Protein 9KH2 (pdb70)

Organism: Homo sapiens (NCBI:txid9606)

Radius of gyration: 25.68 Å; Cα contacts (8 Å, |Δi|>4): 176; chains: 2; bounding box: 55×59×44 Å

GO terms:
  GO:1990837 sequence-specific double-stranded DNA binding (F, IDA)
  GO:0005654 nucleoplasm (C, IDA)
  GO:0016604 nuclear body (C, IDA)

Foldseek 3Di:
DQADPVVRDDDPDVPVSVLVVQVVVVDFCDADPPPGRTHSDVVVVVLVCCVVVVDQPAADPPPGDTHSDVVVVVVVVVVVPVPD/DDADPPPGDDDPDVVVVVLVVQVVVVDFPDADPPPGDTHSDPVVVVLVCCVVVVDFDAAAPPPGDTHSDVVVVVVVVVVPVVPD

Secondary structure (DSSP, 8-state):
-EEETTTTEEESSHHHHHHHHHHHH----EE-TTT--EESSHHHHHHHHHHHH----EE-TTT--EESSHHHHHHHHHHHTT--/-EE-TTT--EESSHHHHHHHHHHHT----EE-TTT--EESSHHHHHHHTHHHH----EE-TTT--EESSHHHHHHHHHHHTT--

B-factor: mean 70.25, std 19.43, range [41.45, 194.13]

Structure (mmCIF, N/CA/C/O backbone):
data_9KH2
#
_entry.id   9KH2
#
_cell.length_a   46.676
_cell.length_b   147.788
_cell.length_c   143.016
_cell.angle_alpha   90.000
_cell.angle_beta   90.000
_cell.angle_gamma   90.000
#
_symmetry.space_group_name_H-M   'C 2 2 21'
#
loop_
_entity.id
_entity.type
_entity.pdbx_description
1 polymer 'Zinc finger and BTB domain-containing protein 20'
2 polymer "DNA (5'-D(*CP*AP*AP*TP*GP*TP*AP*TP*GP*GP*CP*C)-3')"
3 polymer "DNA (5'-D(*GP*GP*CP*CP*AP*TP*AP*CP*AP*TP*TP*G)-3')"
4 non-polymer 'ZINC ION'
5 water water
#
loop_
_atom_site.group_PDB
_atom_site.id
_atom_site.type_symbol
_atom_site.label_atom_id
_atom_site.label_alt_id
_atom_site.label_comp_id
_atom_site.label_asym_id
_atom_site.label_entity_id
_atom_site.label_seq_id
_atom_site.pdbx_PDB_ins_code
_atom_site.Cartn_x
_atom_site.Cartn_y
_atom_site.Cartn_z
_atom_site.occupancy
_atom_site.B_iso_or_equiv
_atom_site.auth_seq_id
_atom_site.auth_comp_id
_atom_site.auth_asym_id
_atom_site.auth_atom_id
_atom_site.pdbx_PDB_model_num
ATOM 1 N N . PRO A 1 1 ? -9.04654 49.78797 28.68109 1.000 85.086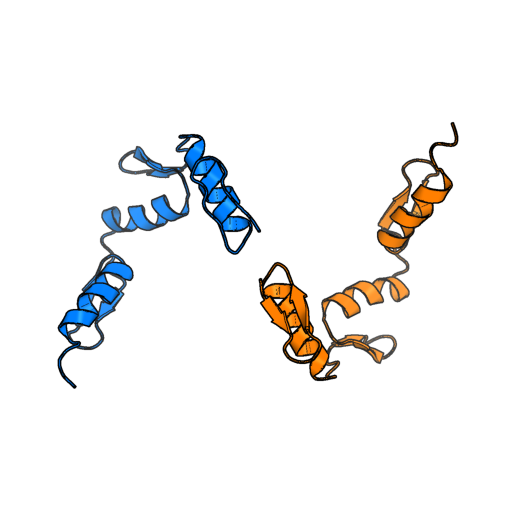41 577 PRO A N 1
ATOM 2 C CA . PRO A 1 1 ? -9.43690 51.15533 28.26613 1.000 85.48641 577 PRO A CA 1
ATOM 3 C C . PRO A 1 1 ? -8.43426 52.21029 28.75040 1.000 75.55641 577 PRO A C 1
ATOM 4 O O . PRO A 1 1 ? -8.20744 52.31097 29.95483 1.000 88.09641 577 PRO A O 1
ATOM 8 N N . TYR A 1 2 ? -7.82611 52.96285 27.83833 1.000 70.05597 578 TYR A N 1
ATOM 9 C CA . TYR A 1 2 ? -6.80809 53.92765 28.23917 1.000 65.33597 578 TYR A CA 1
ATOM 10 C C . TYR A 1 2 ? -7.42901 55.08497 29.01458 1.000 68.39597 578 TYR A C 1
ATOM 11 O O . TYR A 1 2 ? -8.43899 55.65254 28.59481 1.000 65.92597 578 TYR A O 1
ATOM 20 N N . GLU A 1 3 ? -6.81919 55.45485 30.13905 1.000 68.44763 579 GLU A N 1
ATOM 21 C CA . GLU A 1 3 ? -7.46498 56.41348 31.02438 1.000 66.15763 579 GLU A CA 1
ATOM 22 C C . GLU A 1 3 ? -6.44044 57.22557 31.79687 1.000 62.72763 579 GLU A C 1
ATOM 23 O O . GLU A 1 3 ? -5.53995 56.66216 32.42483 1.000 67.47763 579 GLU A O 1
ATOM 29 N N . CYS A 1 4 ? -6.60169 58.54807 31.76043 1.000 68.24576 580 CYS A N 1
ATOM 30 C CA . CYS A 1 4 ? -5.82626 59.45148 32.59758 1.000 67.04576 580 CYS A CA 1
ATOM 31 C C . CYS A 1 4 ? -6.52147 59.59386 33.94493 1.000 71.28576 580 CYS A C 1
ATOM 32 O O . CYS A 1 4 ? -7.65332 60.10962 34.02813 1.000 64.44576 580 CYS A O 1
ATOM 35 N N . THR A 1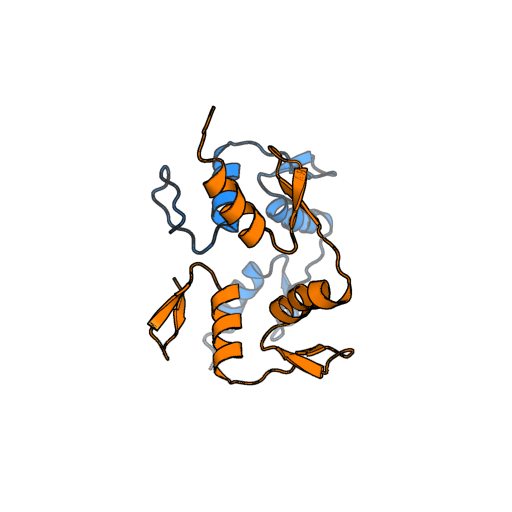 5 ? -5.82015 59.13835 34.99105 1.000 72.44781 581 THR A N 1
ATOM 36 C CA . THR A 1 5 ? -6.31103 59.12898 36.36265 1.000 72.37781 581 THR A CA 1
ATOM 37 C C . THR A 1 5 ? -6.34653 60.51547 36.98426 1.000 71.18781 581 THR A C 1
ATOM 38 O O . THR A 1 5 ? -7.05741 60.71228 37.97346 1.000 85.57781 581 THR A O 1
ATOM 42 N N . LEU A 1 6 ? -5.57549 61.47023 36.45579 1.000 66.84383 582 LEU A N 1
ATOM 43 C CA . LEU A 1 6 ? -5.67289 62.84512 36.93319 1.000 61.99383 582 LEU A CA 1
ATOM 44 C C . LEU A 1 6 ? -6.99431 63.47510 36.51661 1.000 67.18383 582 LEU A C 1
ATOM 45 O O . LEU A 1 6 ? -7.70825 64.04854 37.34803 1.000 72.05383 582 LEU A O 1
ATOM 50 N N . CYS A 1 7 ? -7.33945 63.37787 35.22931 1.000 68.21701 583 CYS A N 1
ATOM 51 C CA . CYS A 1 7 ? -8.55430 63.99831 34.71476 1.000 67.58701 583 CYS A CA 1
ATOM 52 C C . CYS A 1 7 ? -9.77071 63.10349 34.84837 1.000 74.69701 583 CYS A C 1
ATOM 53 O O . CYS A 1 7 ? -10.89768 63.59023 34.66470 1.000 67.15701 583 CYS A O 1
ATOM 56 N N . ASN A 1 8 ? -9.55536 61.82714 35.17287 1.000 68.12312 584 ASN A N 1
ATOM 57 C CA . ASN A 1 8 ? -10.56267 60.77906 35.08024 1.000 78.55312 584 ASN A CA 1
ATOM 58 C C . ASN A 1 8 ? -11.20106 60.77819 33.69362 1.000 69.73312 584 ASN A C 1
ATOM 59 O O . ASN A 1 8 ? -12.38998 61.04531 33.52800 1.000 67.45312 584 ASN A O 1
ATOM 64 N N . LYS A 1 9 ? -10.37479 60.50851 32.68186 1.000 71.73790 585 LYS A N 1
ATOM 65 C CA . LYS A 1 9 ? -10.83480 60.62662 31.30046 1.000 66.20790 585 LYS A CA 1
ATOM 66 C C . LYS A 1 9 ? -10.33260 59.45615 30.46384 1.000 65.35790 585 LYS A C 1
ATOM 67 O O . LYS A 1 9 ? -9.17225 59.05316 30.58456 1.000 60.98790 585 LYS A O 1
ATOM 73 N N . THR A 1 10 ? -11.20508 58.92859 29.60149 1.000 73.24709 586 THR A N 1
ATOM 74 C CA . THR A 1 10 ? -10.92531 57.77197 28.76000 1.000 68.48709 586 THR A CA 1
ATOM 75 C C . THR A 1 10 ? -10.56036 58.19690 27.34329 1.000 59.87709 586 THR A C 1
ATOM 76 O O . THR A 1 10 ? -11.07526 59.18803 26.81729 1.000 62.42709 586 THR A O 1
ATOM 80 N N . PHE A 1 11 ? -9.69499 57.40944 26.71817 1.000 60.89911 587 PHE A N 1
ATOM 81 C CA . PHE A 1 11 ? -9.29332 57.58739 25.33335 1.000 62.46911 587 PHE A CA 1
ATOM 82 C C . PHE A 1 11 ? -9.58593 56.31427 24.54961 1.000 59.09911 587 PHE A C 1
ATOM 83 O O . PHE A 1 11 ? -9.52760 55.20479 25.08364 1.000 61.90911 587 PHE A O 1
ATOM 91 N N . THR A 1 12 ? -9.93309 56.49277 23.28020 1.000 53.88950 588 THR A N 1
ATOM 92 C CA . THR A 1 12 ? -10.21666 55.36010 22.41343 1.000 50.02950 588 THR A CA 1
ATOM 93 C C . THR A 1 12 ? -8.95877 54.57637 22.06760 1.000 50.29950 588 THR A C 1
ATOM 94 O O . THR A 1 12 ? -9.02300 53.36179 21.87733 1.000 48.70950 588 THR A O 1
ATOM 98 N N . ALA A 1 13 ? -7.81800 55.24002 21.95671 1.000 46.62992 589 ALA A N 1
ATOM 99 C CA . ALA A 1 13 ? -6.61316 54.58589 21.48660 1.000 48.94992 589 ALA A CA 1
ATOM 100 C C . ALA A 1 13 ? -5.42949 55.12686 22.26707 1.000 52.60992 589 ALA A C 1
ATOM 101 O O . ALA A 1 13 ? -5.52448 56.14514 22.95911 1.000 57.09992 589 ALA A O 1
ATOM 103 N N . LYS A 1 14 ? -4.30168 54.42236 22.14824 1.000 46.96720 590 LYS A N 1
ATOM 104 C CA . LYS A 1 14 ? -3.13817 54.74796 22.96117 1.000 53.74720 590 LYS A CA 1
ATOM 105 C C . LYS A 1 14 ? -2.55460 56.10566 22.59243 1.000 49.04720 590 LYS A C 1
ATOM 106 O O . LYS A 1 14 ? -2.04988 56.80877 23.47523 1.000 49.71720 590 LYS A O 1
ATOM 112 N N . GLN A 1 15 ? -2.64155 56.49148 21.31765 1.000 49.90120 591 GLN A N 1
ATOM 113 C CA . GLN A 1 15 ? -1.86498 57.61844 20.81629 1.000 51.22120 591 GLN A CA 1
ATOM 114 C C . GLN A 1 15 ? -2.24793 58.91486 21.51973 1.000 58.65120 591 GLN A C 1
ATOM 115 O O . GLN A 1 15 ? -1.38364 59.64332 22.04212 1.000 47.69120 591 GLN A O 1
ATOM 121 N N . ASN A 1 16 ? -3.54981 59.19556 21.57450 1.000 53.44511 592 ASN A N 1
ATOM 122 C CA . ASN A 1 16 ? -3.99626 60.39420 22.25308 1.000 51.92511 592 ASN A CA 1
ATOM 123 C C . ASN A 1 16 ? -3.72969 60.31334 23.74075 1.000 54.29511 592 ASN A C 1
ATOM 124 O O . ASN A 1 16 ? -3.50922 61.34778 24.37644 1.000 51.43511 592 ASN A O 1
ATOM 129 N N . TYR A 1 17 ? -3.73686 59.10237 24.30780 1.000 57.61717 593 TYR A N 1
ATOM 130 C CA . TYR A 1 17 ? -3.43052 58.96045 25.72525 1.000 55.92717 593 TYR A CA 1
ATOM 131 C C . TYR A 1 17 ? -1.99663 59.38843 26.00975 1.000 50.16717 593 TYR A C 1
ATOM 132 O O . TYR A 1 17 ? -1.73945 60.13116 26.96778 1.000 47.12717 593 TYR A O 1
ATOM 141 N N . VAL A 1 18 ? -1.05977 58.96373 25.15975 1.000 46.59900 594 VAL A N 1
ATOM 142 C CA . VAL A 1 18 ? 0.34177 59.33571 25.33323 1.000 46.41900 594 VAL A CA 1
ATOM 143 C C . VAL A 1 18 ? 0.52495 60.83609 25.14650 1.000 50.54900 594 VAL A C 1
ATOM 144 O O . VAL A 1 18 ? 1.22929 61.49153 25.93186 1.000 61.17900 594 VAL A O 1
ATOM 148 N N . LYS A 1 19 ? -0.12620 61.40555 24.12079 1.000 54.51783 595 LYS A N 1
ATOM 149 C CA . LYS A 1 19 ? -0.05818 62.84798 23.89577 1.000 55.16783 595 LYS A CA 1
ATOM 150 C C . LYS A 1 19 ? -0.62680 63.63270 25.08518 1.000 58.94783 595 LYS A C 1
ATOM 151 O O . LYS A 1 19 ? -0.03509 64.63246 25.52432 1.000 56.85783 595 LYS A O 1
ATOM 157 N N . HIS A 1 20 ? -1.75467 63.16971 25.63460 1.000 48.17182 596 HIS A N 1
ATOM 158 C CA . HIS A 1 20 ? -2.38220 63.81840 26.77847 1.000 48.92182 596 HIS A CA 1
ATOM 159 C C . HIS A 1 20 ? -1.46631 63.79448 27.99366 1.000 59.75182 596 HIS A C 1
ATOM 160 O O . HIS A 1 20 ? -1.29306 64.80963 28.68956 1.000 66.34182 596 HIS A O 1
ATOM 167 N N . MET A 1 21 ? -0.84934 62.64118 28.25394 1.000 55.61517 597 MET A N 1
ATOM 168 C CA . MET A 1 21 ? 0.06666 62.56665 29.38232 1.000 60.11517 597 MET A CA 1
ATOM 169 C C . MET A 1 21 ? 1.28904 63.45512 29.18140 1.000 56.47517 597 MET A C 1
ATOM 170 O O . MET A 1 21 ? 1.80583 64.02163 30.14894 1.000 57.88517 597 MET A O 1
ATOM 175 N N . PHE A 1 22 ? 1.76464 63.59909 27.94637 1.000 54.68735 598 PHE A N 1
ATOM 176 C CA . PHE A 1 22 ? 2.91279 64.47362 27.75302 1.000 62.36735 598 PHE A CA 1
ATOM 177 C C . PHE A 1 22 ? 2.54522 65.93312 27.96142 1.000 60.08735 598 PHE A C 1
ATOM 178 O O . PHE A 1 22 ? 3.37836 66.72043 28.42528 1.000 60.34735 598 PHE A O 1
ATOM 186 N N . VAL A 1 23 ? 1.31694 66.31304 27.59840 1.000 59.77073 599 VAL A N 1
ATOM 187 C CA . VAL A 1 23 ? 0.83638 67.66399 27.88730 1.000 63.29073 599 VAL A CA 1
ATOM 188 C C . VAL A 1 23 ? 0.77843 67.88568 29.39018 1.000 65.05073 599 VAL A C 1
ATOM 189 O O . VAL A 1 23 ? 1.07485 68.98587 29.88205 1.000 64.12073 599 VAL A O 1
ATOM 193 N N . HIS A 1 24 ? 0.44157 66.83043 30.14373 1.000 67.06461 600 HIS A N 1
ATOM 194 C CA . HIS A 1 24 ? 0.44300 66.92302 31.60350 1.000 66.46461 600 HIS A CA 1
ATOM 195 C C . HIS A 1 24 ? 1.82216 67.26801 32.18090 1.000 72.31461 600 HIS A C 1
ATOM 196 O O . HIS A 1 24 ? 1.89225 67.82888 33.28005 1.000 79.48461 600 HIS A O 1
ATOM 203 N N . THR A 1 25 ? 2.92247 66.96678 31.46496 1.000 68.81034 601 THR A N 1
ATOM 204 C CA . THR A 1 25 ? 4.26216 67.31302 31.96035 1.000 67.45034 601 THR A CA 1
ATOM 205 C C . THR A 1 25 ? 4.47215 68.82103 32.05912 1.000 75.09034 601 THR A C 1
ATOM 206 O O . THR A 1 25 ? 5.22256 69.28833 32.92277 1.000 81.37034 601 THR A O 1
ATOM 210 N N . GLY A 1 26 ? 3.81845 69.59595 31.19621 1.000 83.14642 602 GLY A N 1
ATOM 211 C CA . GLY A 1 26 ? 4.07093 71.01205 31.09468 1.000 69.63642 602 GLY A CA 1
ATOM 212 C C . GLY A 1 26 ? 5.19357 71.37787 30.15207 1.000 70.10642 602 GLY A C 1
ATOM 213 O O . GLY A 1 26 ? 5.37417 72.56069 29.86877 1.000 73.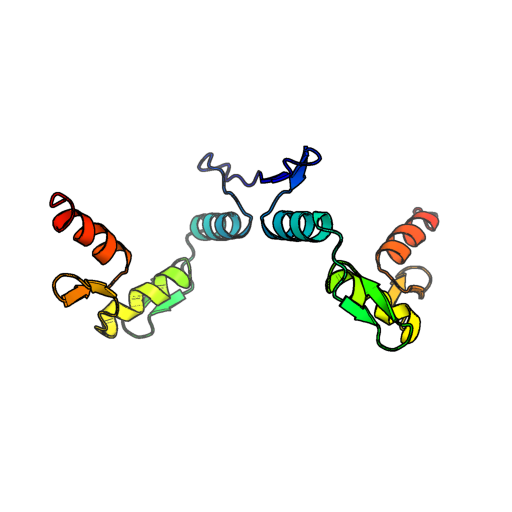34642 602 GLY A O 1
ATOM 214 N N . GLU A 1 27 ? 5.94032 70.40475 29.63995 1.000 69.43120 603 GLU A N 1
ATOM 215 C CA . GLU A 1 27 ? 7.02785 70.71036 28.72157 1.000 74.68120 603 GLU A CA 1
ATOM 216 C C . GLU A 1 27 ? 6.49551 71.13010 27.35824 1.000 76.71120 603 GLU A C 1
ATOM 217 O O . GLU A 1 27 ? 5.48841 70.61005 26.86877 1.000 86.53120 603 GLU A O 1
ATOM 223 N N . LYS A 1 28 ? 7.17505 72.09330 26.75080 1.000 83.19813 604 LYS A N 1
ATOM 224 C CA . LYS A 1 28 ? 6.79485 72.62376 25.44652 1.000 76.18813 604 LYS A CA 1
ATOM 225 C C . LYS A 1 28 ? 8.02294 72.62344 24.54512 1.000 79.96813 604 LYS A C 1
ATOM 226 O O . LYS A 1 28 ? 8.60197 73.67880 24.26117 1.000 73.49813 604 LYS A O 1
ATOM 232 N N . PRO A 1 29 ? 8.42987 71.44648 24.05284 1.000 87.73224 605 PRO A N 1
ATOM 233 C CA . PRO A 1 29 ? 9.67538 71.37034 23.26885 1.000 83.76224 605 PRO A CA 1
ATOM 234 C C . PRO A 1 29 ? 9.57887 71.92353 21.85561 1.000 86.74224 605 PRO A C 1
ATOM 235 O O . PRO A 1 29 ? 10.61937 72.26373 21.27905 1.000 88.17224 605 PRO A O 1
ATOM 239 N N . HIS A 1 30 ? 8.38624 72.02904 21.27452 1.000 87.77524 606 HIS A N 1
ATOM 240 C CA . HIS A 1 30 ? 8.23051 72.41481 19.87512 1.000 86.84524 606 HIS A CA 1
ATOM 241 C C . HIS A 1 30 ? 8.02702 73.91828 19.80827 1.000 89.28524 606 HIS A C 1
ATOM 242 O O . HIS A 1 30 ? 7.00837 74.43857 20.27917 1.000 74.56524 606 HIS A O 1
ATOM 249 N N . GLN A 1 31 ? 8.99283 74.61008 19.21479 1.000 99.16884 607 GLN A N 1
ATOM 250 C CA . GLN A 1 31 ? 9.02003 76.06257 19.20544 1.000 95.90884 607 GLN A CA 1
ATOM 251 C C . GLN A 1 31 ? 8.98902 76.58888 17.77525 1.000 96.61884 607 GLN A C 1
ATOM 252 O O . GLN A 1 31 ? 9.52148 75.96080 16.85034 1.000 77.27884 607 GLN A O 1
ATOM 258 N N . CYS A 1 32 ? 8.35693 77.75165 17.60405 1.000 101.97593 608 CYS A N 1
ATOM 259 C CA . CYS A 1 32 ? 8.29105 78.40760 16.30340 1.000 105.87593 608 CYS A CA 1
ATOM 260 C C . CYS A 1 32 ? 9.62571 79.05698 15.96105 1.000 108.15593 608 CYS A C 1
ATOM 261 O O . CYS A 1 32 ? 10.19629 79.78712 16.77597 1.000 103.04593 608 CYS A O 1
ATOM 264 N N . SER A 1 33 ? 10.10349 78.82642 14.73625 1.000 101.88311 609 SER A N 1
ATOM 265 C CA . SER A 1 33 ? 11.35880 79.40989 14.26923 1.000 107.57311 609 SER A CA 1
ATOM 266 C C . SER A 1 33 ? 11.23921 80.90121 13.92323 1.000 100.79311 609 SER A C 1
ATOM 267 O O . SER A 1 33 ? 12.19530 81.48311 13.40180 1.000 104.79311 609 SER A O 1
ATOM 270 N N . ILE A 1 34 ? 10.10323 81.53344 14.21554 1.000 97.41398 610 ILE A N 1
ATOM 271 C CA . ILE A 1 34 ? 9.84016 82.90966 13.81428 1.000 89.46398 610 ILE A CA 1
ATOM 272 C C . ILE A 1 34 ? 9.53169 83.75681 15.04389 1.000 94.06398 610 ILE A C 1
ATOM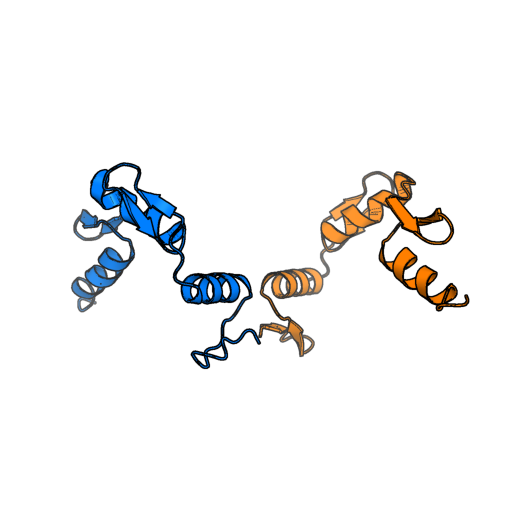 273 O O . ILE A 1 34 ? 10.27218 84.69549 15.35586 1.000 116.28398 610 ILE A O 1
ATOM 278 N N . CYS A 1 35 ? 8.44943 83.43180 15.75882 1.000 98.16815 611 CYS A N 1
ATOM 279 C CA . CYS A 1 35 ? 8.02240 84.19976 16.92837 1.000 96.33815 611 CYS A CA 1
ATOM 280 C C . CYS A 1 35 ? 8.42585 83.55264 18.25122 1.000 97.36815 611 CYS A C 1
ATOM 281 O O . CYS A 1 35 ? 8.08007 84.08255 19.31991 1.000 76.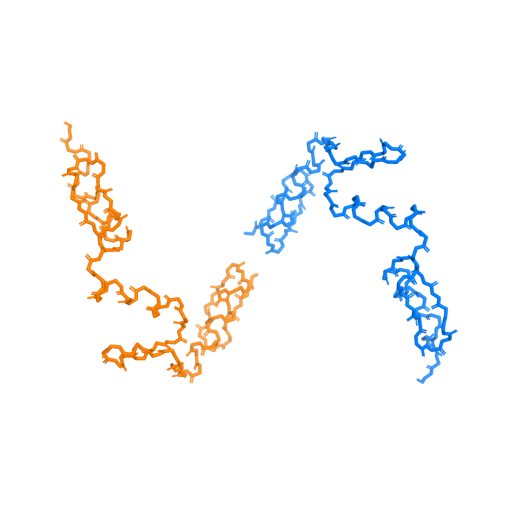90815 611 CYS A O 1
ATOM 284 N N . TRP A 1 36 ? 9.13576 82.41860 18.19177 1.000 88.62658 612 TRP A N 1
ATOM 285 C CA . TRP A 1 36 ? 9.70786 81.69254 19.33056 1.000 102.70658 612 TRP A CA 1
ATOM 286 C C . TRP A 1 36 ? 8.65783 81.17672 20.30740 1.000 93.36658 612 TRP A C 1
ATOM 287 O O . TRP A 1 36 ? 8.97935 80.88770 21.46521 1.000 100.65658 612 TRP A O 1
ATOM 298 N N . ARG A 1 37 ? 7.41214 81.01557 19.87442 1.000 97.44570 613 ARG A N 1
ATOM 299 C CA . ARG A 1 37 ? 6.39802 80.45945 20.75696 1.000 95.06570 613 ARG A CA 1
ATOM 300 C C . ARG A 1 37 ? 6.54455 78.94120 20.83188 1.000 88.45570 613 ARG A C 1
ATOM 301 O O . ARG A 1 37 ? 6.76095 78.27088 19.81789 1.000 79.37570 613 ARG A O 1
ATOM 309 N N . SER A 1 38 ? 6.44297 78.40358 22.04325 1.000 83.52991 614 SER A N 1
ATOM 310 C CA . SER A 1 38 ? 6.66177 76.98769 22.29070 1.000 80.95991 614 SER A CA 1
ATOM 311 C C . SER A 1 38 ? 5.32807 76.26454 22.44122 1.000 78.18991 614 SER A C 1
ATOM 312 O O . SER A 1 38 ? 4.32788 76.85634 22.85976 1.000 72.25991 614 SER A O 1
ATOM 315 N N . PHE A 1 39 ? 5.32374 74.97022 22.10627 1.000 81.56877 615 PHE A N 1
ATOM 316 C CA . PHE A 1 39 ? 4.09238 74.19149 22.04746 1.000 78.61877 615 PHE A CA 1
ATOM 317 C C . PHE A 1 39 ? 4.28589 72.81684 22.67191 1.000 74.34877 615 PHE A C 1
ATOM 318 O O . PHE A 1 39 ? 5.37173 72.23586 22.59271 1.000 74.43877 615 PHE A O 1
ATOM 326 N N . SER A 1 40 ? 3.20178 72.29513 23.26916 1.000 70.07550 616 SER A N 1
ATOM 327 C CA . SER A 1 40 ? 3.20912 70.94395 23.83647 1.000 65.63550 616 SER A CA 1
ATOM 328 C C . SER A 1 40 ? 3.50952 69.89269 22.77119 1.000 72.78550 616 SER A C 1
ATOM 329 O O . SER A 1 40 ? 4.44813 69.09910 22.90831 1.000 77.40550 616 SER A O 1
ATOM 332 N N . LEU A 1 41 ? 2.73506 69.88616 21.69143 1.000 69.77123 617 LEU A N 1
ATOM 333 C CA . LEU A 1 41 ? 2.84851 68.87556 20.65079 1.000 67.45123 617 LEU A CA 1
ATOM 334 C C . LEU A 1 41 ? 3.16023 69.54407 19.31788 1.000 74.05123 617 LEU A C 1
ATOM 335 O O . LEU A 1 41 ? 2.88018 70.73339 19.11263 1.000 70.36123 617 LEU A O 1
ATOM 340 N N . LYS A 1 42 ? 3.74815 68.75654 18.40762 1.000 73.95567 618 LYS A N 1
ATOM 341 C CA . LYS A 1 42 ? 4.06671 69.25573 17.07101 1.000 76.81567 618 LYS A CA 1
ATOM 342 C C . LYS A 1 42 ? 2.80733 69.57427 16.26907 1.000 65.03567 618 LYS A C 1
ATOM 343 O O . LYS A 1 42 ? 2.85418 70.40738 15.35522 1.000 68.25567 618 LYS A O 1
ATOM 349 N N . ASP A 1 43 ? 1.68283 68.92525 16.59598 1.000 68.90624 619 ASP A N 1
ATOM 350 C CA . ASP A 1 43 ? 0.43140 69.16962 15.88862 1.000 73.71624 619 ASP A CA 1
ATOM 351 C C . ASP A 1 43 ? 0.04642 70.62980 16.01937 1.000 67.63624 619 ASP A C 1
ATOM 352 O O . ASP A 1 43 ? -0.28314 71.30809 15.03060 1.000 75.90624 619 ASP A O 1
ATOM 357 N N . TYR A 1 44 ? 0.16333 71.13580 17.24450 1.000 69.03894 620 TYR A N 1
ATOM 358 C CA . TYR A 1 44 ? -0.18923 72.51579 17.54081 1.000 67.10894 620 TYR A CA 1
ATOM 359 C C . TYR A 1 44 ? 0.73254 73.49409 16.81069 1.000 63.89894 620 TYR A C 1
ATOM 360 O O . TYR A 1 44 ? 0.26793 74.49707 16.25862 1.000 69.05894 620 TYR A O 1
ATOM 369 N N . LEU A 1 45 ? 2.03477 73.19974 16.76176 1.000 68.75306 621 LEU A N 1
ATOM 370 C CA . LEU A 1 45 ? 2.97826 74.06967 16.06158 1.000 69.47306 621 LEU A CA 1
ATOM 371 C C . LEU A 1 45 ? 2.70516 74.09796 14.56256 1.000 69.64306 621 LEU A C 1
ATOM 372 O O . LEU A 1 45 ? 2.79891 75.16051 13.92334 1.000 65.50306 621 LEU A O 1
ATOM 377 N N . ILE A 1 46 ? 2.38734 72.93237 13.98585 1.000 65.31855 622 ILE A N 1
ATOM 378 C CA . ILE A 1 46 ? 2.03653 72.86666 12.57051 1.000 72.29855 622 ILE A CA 1
ATOM 379 C C . ILE A 1 46 ? 0.84444 73.76869 12.28512 1.000 68.93855 622 ILE A C 1
ATOM 380 O O . ILE A 1 46 ? 0.84691 74.52957 11.30955 1.000 85.79855 622 ILE A O 1
ATOM 385 N N . LYS A 1 47 ? -0.17062 73.73580 13.15771 1.000 66.46744 623 LYS A N 1
ATOM 386 C CA . LYS A 1 47 ? -1.30048 74.64064 12.95029 1.000 68.29744 623 LYS A CA 1
ATOM 387 C C . LYS A 1 47 ? -0.89894 76.10178 13.14954 1.000 69.20744 623 LYS A C 1
ATOM 388 O O . LYS A 1 47 ? -1.44174 76.98883 12.47964 1.000 76.16744 623 LYS A O 1
ATOM 394 N N . HIS A 1 48 ? 0.06049 76.36384 14.04239 1.000 76.57280 624 HIS A N 1
ATOM 395 C CA . HIS A 1 48 ? 0.48494 77.73305 14.31479 1.000 81.84280 624 HIS A CA 1
ATOM 396 C C . HIS A 1 48 ? 1.13133 78.37811 13.09637 1.000 81.72280 624 HIS A C 1
ATOM 397 O O . HIS A 1 48 ? 0.94129 79.57799 12.85149 1.000 78.16280 624 HIS A O 1
ATOM 404 N N . MET A 1 49 ? 1.90066 77.60015 12.32416 1.000 70.37061 625 MET A N 1
ATOM 405 C CA . MET A 1 49 ? 2.68424 78.17329 11.22021 1.000 88.28061 625 MET A CA 1
ATOM 406 C C . MET A 1 49 ? 1.83491 78.91596 10.17919 1.000 85.04061 625 MET A C 1
ATOM 407 O O . MET A 1 49 ? 2.34409 79.81932 9.49975 1.000 82.07061 625 MET A O 1
ATOM 412 N N . VAL A 1 50 ? 0.54864 78.58079 10.07099 1.000 88.02372 626 VAL A N 1
ATOM 413 C CA . VAL A 1 50 ? -0.34896 79.22541 9.11754 1.000 80.36372 626 VAL A CA 1
ATOM 414 C C . VAL A 1 50 ? -0.55547 80.70834 9.44034 1.000 83.04372 626 VAL A C 1
ATOM 415 O O . VAL A 1 50 ? -0.76891 81.52447 8.52999 1.000 80.75372 626 VAL A O 1
ATOM 419 N N . THR A 1 51 ? -0.46718 81.09081 10.72343 1.000 76.75563 627 THR A N 1
ATOM 420 C CA . THR A 1 51 ? -0.56171 82.50665 11.08449 1.000 85.39563 627 THR A CA 1
ATOM 421 C C . THR A 1 51 ? 0.57734 83.30598 10.46677 1.000 88.82563 627 THR A C 1
ATOM 422 O O . THR A 1 51 ? 0.40483 84.47379 10.09660 1.000 77.82563 627 THR A O 1
ATOM 426 N N . HIS A 1 52 ? 1.75599 82.69492 10.37026 1.000 88.11582 628 HIS A N 1
ATOM 427 C CA . HIS A 1 52 ? 2.87429 83.33894 9.70483 1.000 87.35582 628 HIS A CA 1
ATOM 428 C C . HIS A 1 52 ? 2.74050 83.28424 8.18911 1.000 87.00582 628 HIS A C 1
ATOM 429 O O . HIS A 1 52 ? 2.96266 84.29484 7.51677 1.000 81.56582 628 HIS A O 1
ATOM 436 N N . THR A 1 53 ? 2.35618 82.13599 7.62722 1.000 87.89378 629 THR A N 1
ATOM 437 C CA . THR A 1 53 ? 2.30457 82.03554 6.16912 1.000 93.30378 629 THR A CA 1
ATOM 438 C C . THR A 1 53 ? 1.09616 82.72862 5.54857 1.000 97.92378 629 THR A C 1
ATOM 439 O O . THR A 1 53 ? 1.13007 83.02954 4.35022 1.000 102.67378 629 THR A O 1
ATOM 443 N N . GLY A 1 54 ? 0.02324 82.95442 6.31071 1.000 99.99906 630 GLY A N 1
ATOM 444 C CA . GLY A 1 54 ? -1.16854 83.60900 5.79729 1.000 87.84906 630 GLY A CA 1
ATOM 445 C C . GLY A 1 54 ? -2.04528 82.75964 4.89602 1.000 90.05906 630 GLY A C 1
ATOM 446 O O . GLY A 1 54 ? -3.11176 83.23603 4.48023 1.000 89.12906 630 GLY A O 1
ATOM 447 N N . VAL A 1 55 ? -1.63803 81.51789 4.59297 1.000 87.52184 631 VAL A N 1
ATOM 448 C CA . VAL A 1 55 ? -2.38469 80.65542 3.67565 1.000 88.56184 631 VAL A CA 1
ATOM 449 C C . VAL A 1 55 ? -3.73467 80.31615 4.28268 1.000 92.00184 631 VAL A C 1
ATOM 450 O O . VAL A 1 55 ? -3.81637 79.71391 5.35964 1.000 105.60184 631 VAL A O 1
ATOM 454 N N . ARG A 1 56 ? -4.80661 80.68148 3.58878 1.000 83.91149 632 ARG A N 1
ATOM 455 C CA . ARG A 1 56 ? -6.13911 80.24418 3.98608 1.000 79.38149 632 ARG A CA 1
ATOM 456 C C . ARG A 1 56 ? -6.56420 79.13151 3.03337 1.000 76.92149 632 ARG A C 1
ATOM 457 O O . ARG A 1 56 ? -7.27938 79.34297 2.05599 1.000 84.93149 632 ARG A O 1
ATOM 465 N N . ALA A 1 57 ? -6.12272 77.91178 3.35642 1.000 75.38115 633 ALA A N 1
ATOM 466 C CA . ALA A 1 57 ? -6.31493 76.74116 2.50818 1.000 74.35115 633 ALA A CA 1
ATOM 467 C C . ALA A 1 57 ? -7.74405 76.21531 2.47780 1.000 68.38115 633 ALA A C 1
ATOM 468 O O . ALA A 1 57 ? -8.03972 75.35168 1.64756 1.000 81.65115 633 ALA A O 1
ATOM 470 N N . TYR A 1 58 ? -8.63028 76.69003 3.34727 1.000 66.50293 634 TYR A N 1
ATOM 471 C CA . TYR A 1 58 ? -9.93467 76.06537 3.55901 1.000 68.15293 634 TYR A CA 1
ATOM 472 C C . TYR A 1 58 ? -11.01468 76.99039 3.02178 1.000 66.69293 634 TYR A C 1
ATOM 473 O O . TYR A 1 58 ? -11.22565 78.07928 3.56606 1.000 75.85293 634 TYR A O 1
ATOM 482 N N . GLN A 1 59 ? -11.71138 76.55596 1.97289 1.000 63.10867 635 GLN A N 1
ATOM 483 C CA . GLN A 1 59 ? -12.60074 77.43750 1.23154 1.000 69.98867 635 GLN A CA 1
ATOM 484 C C . GLN A 1 59 ? -14.01718 76.89007 1.19392 1.000 64.06867 635 GLN A C 1
ATOM 485 O O . GLN A 1 59 ? -14.23084 75.72236 0.85456 1.000 68.59867 635 GLN A O 1
ATOM 491 N N . CYS A 1 60 ? -14.97959 77.75038 1.50541 1.000 69.11065 636 CYS A N 1
ATOM 492 C CA . CYS A 1 60 ? -16.38071 77.41285 1.31678 1.000 74.56065 636 CYS A CA 1
ATOM 493 C C . CYS A 1 60 ? -16.67875 77.24896 -0.16452 1.000 81.52065 636 CYS A C 1
ATOM 494 O O . CYS A 1 60 ? -16.36079 78.12571 -0.96906 1.000 88.67065 636 CYS A O 1
ATOM 497 N N . SER A 1 61 ? -17.29038 76.12837 -0.52725 1.000 75.70522 637 SER A N 1
ATOM 498 C CA . SER A 1 61 ? -17.69448 75.89622 -1.90604 1.000 77.76522 637 SER A CA 1
ATOM 499 C C . SER A 1 61 ? -19.05325 76.50892 -2.23066 1.000 74.94522 637 SER A C 1
ATOM 500 O O . SER A 1 61 ? -19.51806 76.39593 -3.36981 1.000 68.52522 637 SER A O 1
ATOM 503 N N . ILE A 1 62 ? -19.69731 77.15523 -1.26653 1.000 68.03258 638 ILE A N 1
ATOM 504 C CA . ILE A 1 62 ? -20.95116 77.85303 -1.53088 1.000 82.44258 638 ILE A CA 1
ATOM 505 C C . ILE A 1 62 ? -20.71199 79.31984 -1.88584 1.000 91.92258 638 ILE A C 1
ATOM 506 O O . ILE A 1 62 ? -21.22932 79.81560 -2.89099 1.000 108.58258 638 ILE A O 1
ATOM 511 N N . CYS A 1 63 ? -19.91632 80.03195 -1.08169 1.000 85.97073 639 CYS A N 1
ATOM 512 C CA . CYS A 1 63 ? -19.73331 81.47354 -1.23137 1.000 79.06073 639 CYS A CA 1
ATOM 513 C C . CYS A 1 63 ? -18.28003 81.88280 -1.43347 1.000 81.25073 639 CYS A C 1
ATOM 514 O O . CYS A 1 63 ? -17.97563 83.07796 -1.34494 1.000 86.95073 639 CYS A O 1
ATOM 517 N N . ASN A 1 64 ? -17.37702 80.93019 -1.66178 1.000 82.85126 640 ASN A N 1
ATOM 518 C CA . ASN A 1 64 ? -15.96502 81.14370 -1.98495 1.000 83.76126 640 ASN A CA 1
ATOM 519 C C . ASN A 1 64 ? -15.14651 81.80240 -0.86286 1.000 74.56126 640 ASN A C 1
ATOM 520 O O . ASN A 1 64 ? -13.94863 82.06287 -1.05996 1.000 68.50126 640 ASN A O 1
ATOM 525 N N . LYS A 1 65 ? -15.72523 82.04507 0.31816 1.000 73.54067 641 LYS A N 1
ATOM 526 C CA . LYS A 1 65 ? -14.94206 82.57213 1.43382 1.000 77.76067 641 LYS A CA 1
ATOM 527 C C . LYS A 1 65 ? -13.91560 81.54990 1.92138 1.000 67.52067 641 LYS A C 1
ATOM 528 O O . LYS A 1 65 ? -14.12967 80.33359 1.84512 1.000 66.02067 641 LYS A O 1
ATOM 534 N N . ARG A 1 66 ? -12.78387 82.05854 2.41928 1.000 62.80726 642 ARG A N 1
ATOM 535 C CA . ARG A 1 66 ? -11.61850 81.24404 2.74414 1.000 74.72726 642 ARG A CA 1
ATOM 536 C C . ARG A 1 66 ? -11.23836 81.41394 4.21792 1.000 72.94726 642 ARG A C 1
ATOM 537 O O . ARG A 1 66 ? -11.53685 82.43843 4.82693 1.000 74.62726 642 ARG A O 1
ATOM 545 N N . PHE A 1 67 ? -10.63900 80.37086 4.81452 1.000 82.02668 643 PHE A N 1
ATOM 546 C CA . PHE A 1 67 ? -10.45843 80.28920 6.26596 1.000 67.08668 643 PHE A CA 1
ATOM 547 C C . PHE A 1 67 ? -9.10042 79.69244 6.61878 1.000 69.06668 643 PHE A C 1
ATOM 548 O O . PHE A 1 67 ? -8.50244 78.94757 5.83931 1.000 68.50668 643 PHE A O 1
ATOM 556 N N . THR A 1 68 ? -8.62853 80.01340 7.82982 1.000 75.86715 644 THR A N 1
ATOM 557 C CA . THR A 1 68 ? -7.30786 79.56848 8.27434 1.000 72.31715 644 THR A CA 1
ATOM 558 C C . THR A 1 68 ? -7.31266 78.11361 8.70358 1.000 66.76715 644 THR A C 1
ATOM 559 O O . THR A 1 68 ? -6.35157 77.38751 8.43793 1.000 79.18715 644 THR A O 1
ATOM 563 N N . GLN A 1 69 ? -8.37328 77.67125 9.37329 1.000 63.60817 645 GLN A N 1
ATOM 564 C CA . GLN A 1 69 ? -8.46875 76.31428 9.89985 1.000 65.24817 645 GLN A CA 1
ATOM 565 C C . GLN A 1 69 ? -9.76795 75.67331 9.44298 1.000 63.19817 645 GLN A C 1
ATOM 566 O O . GLN A 1 69 ? -10.79930 76.34919 9.34474 1.000 64.40817 645 GLN A O 1
ATOM 572 N N . LYS A 1 70 ? -9.71709 74.34984 9.22000 1.000 55.47738 646 LYS A N 1
ATOM 573 C CA . LYS A 1 70 ? -10.90674 73.60072 8.81749 1.000 54.13738 646 LYS A CA 1
ATOM 574 C C . LYS A 1 70 ? -12.04699 73.76347 9.81433 1.000 46.46738 646 LYS A C 1
ATOM 575 O O . LYS A 1 70 ? -13.21299 73.80837 9.40861 1.000 53.71738 646 LYS A O 1
ATOM 581 N N . SER A 1 71 ? -11.72581 73.87716 11.11056 1.000 53.86041 647 SER A N 1
ATOM 582 C CA . SER A 1 71 ? -12.74632 74.07267 12.14085 1.000 65.74041 647 SER A CA 1
ATOM 583 C C . SER A 1 71 ? -13.54323 75.35261 11.90896 1.000 60.24041 647 SER A C 1
ATOM 584 O O . SER A 1 71 ? -14.77539 75.36123 12.06441 1.000 55.56041 647 SER A O 1
ATOM 587 N N . SER A 1 72 ? -12.85285 76.44533 11.54757 1.000 65.10314 648 SER A N 1
ATOM 588 C CA . SER A 1 72 ? -13.53785 77.69781 11.24295 1.000 65.39314 648 SER A CA 1
ATOM 589 C C . SER A 1 72 ? -14.50458 77.52036 10.08343 1.000 64.61314 648 SER A C 1
ATOM 590 O O . SER A 1 72 ? -15.64573 77.99292 10.13739 1.000 67.33314 648 SER A O 1
ATOM 593 N N . LEU A 1 73 ? -14.07158 76.81491 9.03986 1.000 63.97099 649 LEU A N 1
ATOM 594 C CA . LEU A 1 73 ? -14.93842 76.56113 7.89651 1.000 58.62099 649 LEU A CA 1
ATOM 595 C C . LEU A 1 73 ? -16.15691 75.75638 8.30615 1.000 55.98099 649 LEU A C 1
ATOM 596 O O . LEU A 1 73 ? -17.28249 76.06530 7.88551 1.000 61.36099 649 LEU A O 1
ATOM 601 N N . ASN A 1 74 ? -15.94402 74.71797 9.12650 1.000 55.61069 650 ASN A N 1
ATOM 602 C CA . ASN A 1 74 ? -17.04831 73.88207 9.58722 1.000 60.92069 650 ASN A CA 1
ATOM 603 C C . ASN A 1 74 ? -18.05634 74.71181 10.35893 1.000 60.91069 650 ASN A C 1
ATOM 604 O O . ASN A 1 74 ? -19.27162 74.54855 10.18754 1.000 66.97069 650 ASN A O 1
ATOM 609 N N . VAL A 1 75 ? -17.55689 75.62554 11.19255 1.000 63.14165 651 VAL A N 1
ATOM 610 C CA . VAL A 1 75 ? -18.43059 76.53859 11.91332 1.000 69.83165 651 VAL A CA 1
ATOM 611 C C . VAL A 1 75 ? -19.21997 77.38213 10.92308 1.000 70.12165 651 VAL A C 1
ATOM 612 O O . VAL A 1 75 ? -20.45273 77.45953 11.00178 1.000 75.60165 651 VAL A O 1
ATOM 616 N N . HIS A 1 76 ? -18.52140 77.92958 9.91499 1.000 71.13409 652 HIS A N 1
ATOM 617 C CA . HIS A 1 76 ? -19.13088 78.80163 8.90683 1.000 69.40409 652 HIS A CA 1
ATOM 618 C C . HIS A 1 76 ? -20.27137 78.11254 8.17335 1.000 67.68409 652 HIS A C 1
ATOM 619 O O . HIS A 1 76 ? -21.28048 78.74697 7.84136 1.000 70.55409 652 HIS A O 1
ATOM 626 N N . MET A 1 77 ? -20.12949 76.80667 7.92651 1.000 69.77597 653 MET A N 1
ATOM 627 C CA . MET A 1 77 ? -21.15547 76.04991 7.20903 1.000 80.03597 653 MET A CA 1
ATOM 628 C C . MET A 1 77 ? -22.50008 76.04525 7.93009 1.000 80.04597 653 MET A C 1
ATOM 629 O O . MET A 1 77 ? -23.52648 75.77414 7.29762 1.000 106.77597 653 MET A O 1
ATOM 634 N N . ARG A 1 78 ? -22.52351 76.34125 9.23217 1.000 78.85830 654 ARG A N 1
ATOM 635 C CA . ARG A 1 78 ? -23.79106 76.46161 9.93611 1.000 92.54830 654 ARG A CA 1
ATOM 636 C C . ARG A 1 78 ? -24.56630 77.69634 9.50702 1.000 88.67830 654 ARG A C 1
ATOM 637 O O . ARG A 1 78 ? -25.78263 77.74799 9.72057 1.000 88.75830 654 ARG A O 1
ATOM 645 N N . LEU A 1 79 ? -23.89239 78.68113 8.90163 1.000 86.58949 655 LEU A N 1
ATOM 646 C CA . LEU A 1 79 ? -24.57593 79.87346 8.40818 1.000 98.71949 655 LEU A CA 1
ATOM 647 C C . LEU A 1 79 ? -25.32059 79.61627 7.09803 1.000 94.91949 655 LEU A C 1
ATOM 648 O O . LEU A 1 79 ? -26.44675 80.09688 6.92681 1.000 93.72949 655 LEU A O 1
ATOM 653 N N . HIS A 1 80 ? -24.71516 78.88315 6.15556 1.000 92.06126 656 HIS A N 1
ATOM 654 C CA . HIS A 1 80 ? -25.46149 78.46627 4.97190 1.000 86.86126 656 HIS A CA 1
ATOM 655 C C . HIS A 1 80 ? -26.55501 77.47666 5.34616 1.000 101.64126 656 HIS A C 1
ATOM 656 O O . HIS A 1 80 ? -27.60951 77.42185 4.70080 1.000 127.50126 656 HIS A O 1
ATOM 663 N N . ARG A 1 81 ? -26.28794 76.65602 6.35749 1.000 94.72007 657 ARG A N 1
ATOM 664 C CA . ARG A 1 81 ? -27.28917 75.77473 6.93893 1.000 117.96007 657 ARG A CA 1
ATOM 665 C C . ARG A 1 81 ? -28.41969 76.60715 7.53823 1.000 124.06007 657 ARG A C 1
ATOM 666 O O . ARG A 1 81 ? -28.20633 77.70935 8.05244 1.000 136.49007 657 ARG A O 1
ATOM 674 N N . GLY A 1 82 ? -29.63637 76.07655 7.45834 1.000 126.89730 658 GLY A N 1
ATOM 675 C CA . GLY A 1 82 ? -30.83156 76.84921 7.70718 1.000 128.83730 658 GLY A CA 1
ATOM 676 C C . GLY A 1 82 ? -31.56546 77.24918 6.44892 1.000 146.96730 658 GLY A C 1
ATOM 677 O O . GLY A 1 82 ? -32.68429 77.77036 6.53879 1.000 136.79730 658 GLY A O 1
ATOM 678 N N . GLU A 1 83 ? -30.96113 77.02389 5.28555 1.000 155.47777 659 GLU A N 1
ATOM 679 C CA . GLU A 1 83 ? -31.63710 77.08122 3.99690 1.000 147.33777 659 GLU A CA 1
ATOM 680 C C . GLU A 1 83 ? -31.67606 75.66474 3.44058 1.000 151.68777 659 GLU A C 1
ATOM 681 O O . GLU A 1 83 ? -30.62056 75.04729 3.25372 1.000 157.07777 659 GLU A O 1
ATOM 687 N N . LYS A 1 84 ? -32.88567 75.15661 3.18821 1.000 145.46032 660 LYS A N 1
ATOM 688 C CA . LYS A 1 84 ? -33.10689 73.75826 2.79760 1.000 143.58032 660 LYS A CA 1
ATOM 689 C C . LYS A 1 84 ? -32.38959 73.35970 1.50823 1.000 145.30032 660 LYS A C 1
ATOM 690 O O . LYS A 1 84 ? -31.36412 72.67144 1.52492 1.000 121.49032 660 LYS A O 1
ATOM 696 N N . PRO B 1 1 ? -14.79917 49.44748 23.08845 1.000 109.26783 577 PRO B N 1
ATOM 697 C CA . PRO B 1 1 ? -13.99334 48.74822 22.08644 1.000 97.73783 577 PRO B CA 1
ATOM 698 C C . PRO B 1 1 ? -14.84121 48.19995 20.93716 1.000 77.85783 577 PRO B C 1
ATOM 699 O O . PRO B 1 1 ? -16.07767 48.15361 21.02971 1.000 78.59783 577 PRO B O 1
ATOM 703 N N . TYR B 1 2 ? -14.16031 47.76643 19.88028 1.000 79.57006 578 TYR B N 1
ATOM 704 C CA . TYR B 1 2 ? -14.79829 47.24147 18.68272 1.000 66.62006 578 TYR B CA 1
ATOM 705 C C . TYR B 1 2 ? -15.20718 45.78171 18.86088 1.000 65.70006 578 TYR B C 1
ATOM 706 O O . TYR B 1 2 ? -14.52221 45.00028 19.53499 1.000 62.96006 578 TYR B O 1
ATOM 715 N N . GLU B 1 3 ? -16.31826 45.40073 18.22013 1.000 69.07307 579 GLU B N 1
ATOM 716 C CA . GLU B 1 3 ? -16.81614 44.03248 18.33788 1.000 73.04307 579 GLU B CA 1
ATOM 717 C C . GLU B 1 3 ? -17.31168 43.49143 17.00006 1.000 69.24307 579 GLU B C 1
ATOM 718 O O . GLU B 1 3 ? -18.03452 44.18067 16.27310 1.000 67.85307 579 GLU B O 1
ATOM 724 N N . CYS B 1 4 ? -16.93121 42.24690 16.69176 1.000 76.65868 580 CYS B N 1
ATOM 725 C CA . CYS B 1 4 ? -17.45037 41.55931 15.51449 1.000 77.27868 580 CYS B CA 1
ATOM 726 C C . CYS B 1 4 ? -18.89157 41.13942 15.74683 1.000 75.65868 580 CYS B C 1
ATOM 727 O O . CYS B 1 4 ? -19.19484 40.44231 16.71729 1.000 73.03868 580 CYS B O 1
ATOM 730 N N . THR B 1 5 ? -19.77571 41.52120 14.83402 1.000 75.32829 581 THR B N 1
ATOM 731 C CA . THR B 1 5 ? -21.16676 41.10247 14.94719 1.000 79.14829 581 THR B CA 1
ATOM 732 C C . THR B 1 5 ? -21.40285 39.67231 14.46413 1.000 72.26829 581 THR B C 1
ATOM 733 O O . THR B 1 5 ? -22.52107 39.16366 14.60575 1.000 79.38829 581 THR B O 1
ATOM 737 N N . LEU B 1 6 ? -20.39641 39.00780 13.90184 1.000 70.70180 582 LEU B N 1
ATOM 738 C CA . LEU B 1 6 ? -20.59582 37.66065 13.38290 1.000 66.97180 582 LEU B CA 1
ATOM 739 C C . LEU B 1 6 ? -20.14597 36.56683 14.33834 1.000 68.38180 582 LEU B C 1
ATOM 740 O O . LEU B 1 6 ? -20.64228 35.44120 14.23913 1.000 66.72180 582 LEU B O 1
ATOM 745 N N . CYS B 1 7 ? -19.19959 36.85111 15.23883 1.000 72.46259 583 CYS B N 1
ATOM 746 C CA . CYS B 1 7 ? -18.76844 35.86010 16.21466 1.000 73.04259 583 CYS B CA 1
ATOM 747 C C . CYS B 1 7 ? -18.52646 36.44278 17.60051 1.000 75.17259 583 CYS B C 1
ATOM 748 O O . CYS B 1 7 ? -18.12141 35.68971 18.49735 1.000 73.28259 583 CYS B O 1
ATOM 751 N N . ASN B 1 8 ? -18.76609 37.74638 17.80086 1.000 71.35647 584 ASN B N 1
ATOM 752 C CA . ASN B 1 8 ? -18.76395 38.43500 19.09492 1.000 80.72647 584 ASN B CA 1
ATOM 753 C C . ASN B 1 8 ? -17.38226 38.55504 19.71189 1.000 76.63647 584 ASN B C 1
ATOM 754 O O . ASN B 1 8 ? -17.26587 38.73795 20.92365 1.000 79.80647 584 ASN B O 1
ATOM 759 N N . LYS B 1 9 ? -16.33221 38.47998 18.90140 1.000 79.89457 585 LYS B N 1
ATOM 760 C CA . LYS B 1 9 ? -14.99285 38.77627 19.38419 1.000 69.84457 585 LYS B CA 1
ATOM 761 C C . LYS B 1 9 ? -14.84002 40.27748 19.61351 1.000 70.54457 585 LYS B C 1
ATOM 762 O O . LYS B 1 9 ? -15.41625 41.10158 18.89506 1.000 64.19457 585 LYS B O 1
ATOM 768 N N . THR B 1 10 ? -14.06534 40.62758 20.63787 1.000 78.65758 586 THR B N 1
ATOM 769 C CA . THR B 1 10 ? -13.73626 42.00612 20.97076 1.000 75.21758 586 THR B CA 1
ATOM 770 C C . THR B 1 10 ? -12.30428 42.29541 20.53766 1.000 59.78758 586 THR B C 1
ATOM 771 O O . THR B 1 10 ? -11.47601 41.37857 20.44222 1.000 63.70758 586 THR B O 1
ATOM 775 N N . PHE B 1 11 ? -12.03481 43.57211 20.23671 1.000 57.70741 587 PHE B N 1
ATOM 776 C CA . PHE B 1 11 ? -10.72936 44.05938 19.80231 1.000 58.23741 587 PHE B CA 1
ATOM 777 C C . PHE B 1 11 ? -10.42380 45.38168 20.48114 1.000 56.71741 587 PHE B C 1
ATOM 778 O O . PHE B 1 11 ? -11.31858 46.21228 20.65405 1.000 60.65741 587 PHE B O 1
ATOM 786 N N . THR B 1 12 ? -9.15725 45.59439 20.83648 1.000 50.15047 588 THR B N 1
ATOM 787 C CA . THR B 1 12 ? -8.78521 46.84630 21.48484 1.000 50.09047 588 THR B CA 1
ATOM 788 C C . THR B 1 12 ? -8.63820 48.01752 20.52148 1.000 53.35047 588 THR B C 1
ATOM 789 O O . THR B 1 12 ? -8.71199 49.17113 20.96430 1.000 58.38047 588 THR B O 1
ATOM 793 N N . ALA B 1 13 ? -8.40842 47.77311 19.23233 1.000 55.37173 589 ALA B N 1
ATOM 794 C CA . ALA B 1 13 ? -8.14770 48.86110 18.30135 1.000 53.14173 589 ALA B CA 1
ATOM 795 C C . ALA B 1 13 ? -8.77795 48.55578 16.95162 1.000 50.10173 589 ALA B C 1
ATOM 796 O O . ALA B 1 13 ? -9.24036 47.44017 16.68935 1.000 45.22173 589 ALA B O 1
ATOM 798 N N . LYS B 1 14 ? -8.79158 49.57129 16.07951 1.000 50.27785 590 LYS B N 1
ATOM 799 C CA . LYS B 1 14 ? -9.51755 49.41929 14.82631 1.000 54.30785 590 LYS B CA 1
ATOM 800 C C . LYS B 1 14 ? -8.79755 48.48126 13.86598 1.000 52.80785 590 LYS B C 1
ATOM 801 O O . LYS B 1 14 ? -9.46149 47.75166 13.11037 1.000 48.13785 590 LYS B O 1
ATOM 807 N N . GLN B 1 15 ? -7.46012 48.46178 13.90471 1.000 46.64353 591 GLN B N 1
ATOM 808 C CA . GLN B 1 15 ? -6.69632 47.76378 12.87862 1.000 45.59353 591 GLN B CA 1
ATOM 809 C C . GLN B 1 15 ? -7.01028 46.26501 12.86649 1.000 46.41353 591 GLN B C 1
ATOM 810 O O . GLN B 1 15 ? -7.29353 45.67815 11.80795 1.000 48.48353 591 GLN B O 1
ATOM 816 N N . ASN B 1 16 ? -7.02641 45.63504 14.03601 1.000 41.99019 592 ASN B N 1
ATOM 817 C CA . ASN B 1 16 ? -7.32443 44.21810 14.03618 1.000 44.38019 592 ASN B CA 1
ATOM 818 C C . ASN B 1 16 ? -8.80219 43.93938 13.81696 1.000 49.34019 592 ASN B C 1
ATOM 819 O O . ASN B 1 16 ? -9.15024 42.85523 13.32860 1.000 56.01019 592 ASN B O 1
ATOM 824 N N . TYR B 1 17 ? -9.67619 44.89609 14.13550 1.000 56.95003 593 TYR B N 1
ATOM 825 C CA . TYR B 1 17 ? -11.08334 44.72136 13.81008 1.000 52.57003 593 TYR B CA 1
ATOM 826 C C . TYR B 1 17 ? -11.25297 44.58548 12.30470 1.000 48.33003 593 TYR B C 1
ATOM 827 O O . TYR B 1 17 ? -11.86303 43.61992 11.81846 1.000 47.16003 593 TYR B O 1
ATOM 836 N N . VAL B 1 18 ?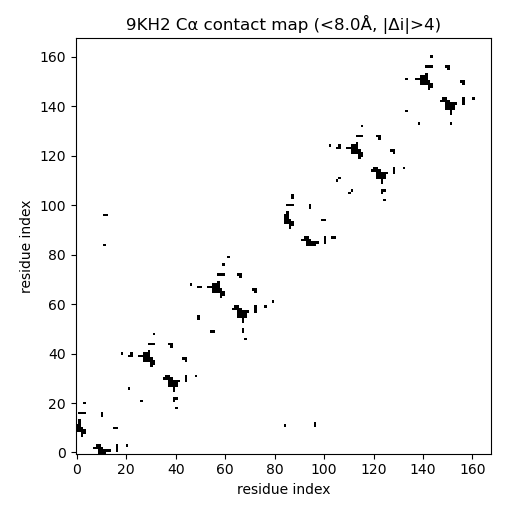 -10.64375 45.51372 11.55762 1.000 46.55093 594 VAL B N 1
ATOM 837 C CA . VAL B 1 18 ? -10.74843 45.52049 10.10091 1.000 46.43093 594 VAL B CA 1
ATOM 838 C C . VAL B 1 18 ? -10.13668 44.25894 9.50566 1.000 50.34093 594 VAL B C 1
ATOM 839 O O . VAL B 1 18 ? -10.71966 43.63707 8.60138 1.000 58.02093 594 VAL B O 1
ATOM 843 N N . LYS B 1 19 ? -8.95939 43.85311 10.00685 1.000 49.92244 595 LYS B N 1
ATOM 844 C CA . LYS B 1 19 ? -8.34541 42.62333 9.51603 1.000 50.63244 595 LYS B CA 1
ATOM 845 C C . LYS B 1 19 ? -9.25164 41.42098 9.76889 1.000 49.65244 595 LYS B C 1
ATOM 846 O O . LYS B 1 19 ? -9.40576 40.55232 8.89420 1.000 52.41244 595 LYS B O 1
ATOM 852 N N . HIS B 1 20 ? -9.88853 41.37913 10.94350 1.000 54.83685 596 HIS B N 1
ATOM 853 C CA . HIS B 1 20 ? -10.79912 40.29043 11.27749 1.000 59.42685 596 HIS B CA 1
ATOM 854 C C . HIS B 1 20 ? -11.97995 40.24642 10.31869 1.000 56.22685 596 HIS B C 1
ATOM 855 O O . HIS B 1 20 ? -12.40605 39.16761 9.87351 1.000 56.94685 596 HIS B O 1
ATOM 862 N N . MET B 1 21 ? -12.50815 41.41792 9.97293 1.000 50.03957 597 MET B N 1
ATOM 863 C CA . MET B 1 21 ? -13.62844 41.45471 9.04295 1.000 53.55957 597 MET B CA 1
ATOM 864 C C . MET B 1 21 ? -13.21036 40.97779 7.66407 1.000 54.84957 597 MET B C 1
ATOM 865 O O . MET B 1 21 ? -13.99415 40.32059 6.97372 1.000 68.22957 597 MET B O 1
ATOM 870 N N . PHE B 1 22 ? -11.99190 41.31856 7.23613 1.000 59.38805 598 PHE B N 1
ATOM 871 C CA . PHE B 1 22 ? -11.54028 40.83306 5.93716 1.000 55.91805 598 PHE B CA 1
ATOM 872 C C . PHE B 1 22 ? -11.42424 39.31555 5.93186 1.000 50.49805 598 PHE B C 1
ATOM 873 O O . PHE B 1 22 ? -11.80873 38.66388 4.95202 1.000 49.96805 598 PHE B O 1
ATOM 881 N N . VAL B 1 23 ? -10.85758 38.74250 6.99468 1.000 48.07521 599 VAL B N 1
ATOM 882 C CA . VAL B 1 23 ? -10.69451 37.29251 7.04086 1.000 56.41521 599 VAL B CA 1
ATOM 883 C C . VAL B 1 23 ? -12.04954 36.60687 6.97678 1.000 56.75521 599 VAL B C 1
ATOM 884 O O . VAL B 1 23 ? -12.20209 35.59160 6.28828 1.000 64.02521 599 VAL B O 1
ATOM 888 N N . HIS B 1 24 ? -13.07102 37.20301 7.61416 1.000 58.31944 600 HIS B N 1
ATOM 889 C CA . HIS B 1 24 ? -14.42374 36.63218 7.58423 1.000 56.71944 600 HIS B CA 1
ATOM 890 C C . HIS B 1 24 ? -14.97129 36.43010 6.17310 1.000 53.88944 600 HIS B C 1
ATOM 891 O O . HIS B 1 24 ? -15.83106 35.56753 5.98636 1.000 63.44944 600 HIS B O 1
ATOM 898 N N . THR B 1 25 ? -14.48902 37.17211 5.17361 1.000 48.09651 601 THR B N 1
ATOM 899 C CA . THR B 1 25 ? -14.92011 36.91992 3.79894 1.000 53.40651 601 THR B CA 1
ATOM 900 C C . THR B 1 25 ? -14.42335 35.58373 3.23400 1.000 55.90651 601 THR B C 1
ATOM 901 O O . THR B 1 25 ? -15.00122 35.08439 2.26367 1.000 59.58651 601 THR B O 1
ATOM 905 N N . GLY B 1 26 ? -13.36085 35.00395 3.78404 1.000 57.40157 602 GLY B N 1
ATOM 906 C CA . GLY B 1 26 ? -12.79208 33.81232 3.20955 1.000 57.08157 602 GLY B CA 1
ATOM 907 C C . GLY B 1 26 ? -11.85786 34.03531 2.03987 1.000 57.22157 602 GLY B C 1
ATOM 908 O O . GLY B 1 26 ? -11.20476 33.08194 1.60296 1.000 56.55157 602 GLY B O 1
ATOM 909 N N . GLU B 1 27 ? -11.76059 35.25098 1.51680 1.000 55.17763 603 GLU B N 1
ATOM 910 C CA . GLU B 1 27 ? -10.79535 35.54788 0.46719 1.000 60.04763 603 GLU B CA 1
ATOM 911 C C . GLU B 1 27 ? -9.37365 35.41167 0.99232 1.000 60.06763 603 GLU B C 1
ATOM 912 O O . GLU B 1 27 ? -9.04925 35.88692 2.08075 1.000 56.89763 603 GLU B O 1
ATOM 918 N N . LYS B 1 28 ? -8.52135 34.76027 0.20997 1.000 63.30800 604 LYS B N 1
ATOM 919 C CA . LYS B 1 28 ? -7.09613 34.64535 0.50909 1.000 57.55800 604 LYS B CA 1
ATOM 920 C C . LYS B 1 28 ? -6.32518 35.15054 -0.70862 1.000 53.44800 604 LYS B C 1
ATOM 921 O O . LYS B 1 28 ? -5.78149 34.36045 -1.49215 1.000 56.87800 604 LYS B O 1
ATOM 927 N N . PRO B 1 29 ? -6.25795 36.47178 -0.90237 1.000 61.17850 605 PRO B N 1
ATOM 928 C CA . PRO B 1 29 ? -5.63857 37.00413 -2.12633 1.000 57.80850 605 PRO B CA 1
ATOM 929 C C . PRO B 1 29 ? -4.12119 37.05098 -2.09478 1.000 51.99850 605 PRO B C 1
ATOM 930 O O . PRO B 1 29 ? -3.51730 37.45255 -3.09343 1.000 65.41850 605 PRO B O 1
ATOM 934 N N . HIS B 1 30 ? -3.48767 36.67368 -0.99053 1.000 54.53082 606 HIS B N 1
ATOM 935 C CA . HIS B 1 30 ? -2.04104 36.75440 -0.85702 1.000 62.75082 606 HIS B CA 1
ATOM 936 C C . HIS B 1 30 ? -1.44942 35.37104 -1.08574 1.000 58.64082 606 HIS B C 1
ATOM 937 O O . HIS B 1 30 ? -1.74004 34.43065 -0.33125 1.000 61.99082 606 HIS B O 1
ATOM 944 N N . GLN B 1 31 ? -0.63639 35.23695 -2.13059 1.000 59.52720 607 GLN B N 1
ATOM 945 C CA . GLN B 1 31 ? -0.16551 33.92511 -2.54845 1.000 59.56720 607 GLN B CA 1
ATOM 946 C C . GLN B 1 31 ? 1.35241 33.91278 -2.67713 1.000 57.62720 607 GLN B C 1
ATOM 947 O O . GLN B 1 31 ? 1.95528 34.85806 -3.20008 1.000 53.29720 607 GLN B O 1
ATOM 953 N N . CYS B 1 32 ? 1.95991 32.84502 -2.17047 1.000 60.36339 608 CYS B N 1
ATOM 954 C CA . CYS B 1 32 ? 3.39968 32.65277 -2.24940 1.000 58.26339 608 CYS B CA 1
ATOM 955 C C . CYS B 1 32 ? 3.77743 32.15084 -3.63172 1.000 57.12339 608 CYS B C 1
ATOM 956 O O . CYS B 1 32 ? 3.22666 31.16062 -4.09394 1.000 51.03339 608 CYS B O 1
ATOM 959 N N . SER B 1 33 ? 4.71447 32.80942 -4.30158 1.000 56.14115 609 SER B N 1
ATOM 960 C CA . SER B 1 33 ? 4.99113 32.39682 -5.67557 1.000 59.65115 609 SER B CA 1
ATOM 961 C C . SER B 1 33 ? 5.97477 31.23537 -5.75891 1.000 61.23115 609 SER B C 1
ATOM 962 O O . SER B 1 33 ? 6.23112 30.72044 -6.85362 1.000 61.66115 609 SER B O 1
ATOM 965 N N . ILE B 1 34 ? 6.51505 30.79495 -4.63324 1.000 56.38606 610 ILE B N 1
ATOM 966 C CA . ILE B 1 34 ? 7.30074 29.57003 -4.62831 1.000 60.08606 610 ILE B CA 1
ATOM 967 C C . ILE B 1 34 ? 6.38627 28.35273 -4.57188 1.000 65.19606 610 ILE B C 1
ATOM 968 O O . ILE B 1 34 ? 6.30844 27.57212 -5.52771 1.000 65.27606 610 ILE B O 1
ATOM 973 N N . CYS B 1 35 ? 5.62142 28.21485 -3.48766 1.000 64.84959 611 CYS B N 1
ATOM 974 C CA . CYS B 1 35 ? 4.85118 27.00743 -3.23392 1.000 56.00959 611 CYS B CA 1
ATOM 975 C C . CYS B 1 35 ? 3.35687 27.15476 -3.49075 1.000 56.53959 611 CYS B C 1
ATOM 976 O O . CYS B 1 35 ? 2.63275 26.17660 -3.30254 1.000 58.22959 611 CYS B O 1
ATOM 979 N N . TRP B 1 36 ? 2.87551 28.34327 -3.87906 1.000 57.72382 612 TRP B N 1
ATOM 980 C CA . TRP B 1 36 ? 1.48658 28.66633 -4.24678 1.000 58.01382 612 TRP B CA 1
ATOM 981 C C . TRP B 1 36 ? 0.48430 28.61769 -3.09415 1.000 53.62382 612 TRP B C 1
ATOM 982 O O . TRP B 1 36 ? -0.73252 28.65998 -3.34204 1.000 53.12382 612 TRP B O 1
ATOM 993 N N . ARG B 1 37 ? 0.93932 28.57930 -1.84601 1.000 56.10434 613 ARG B N 1
ATOM 994 C CA . ARG B 1 37 ? 0.00916 28.64449 -0.72925 1.000 54.21434 613 ARG B CA 1
ATOM 995 C C . ARG B 1 37 ? -0.63377 30.02375 -0.65468 1.000 52.28434 613 ARG B C 1
ATOM 996 O O . ARG B 1 37 ? 0.00708 31.03651 -0.95496 1.000 44.31434 613 ARG B O 1
ATOM 1004 N N . SER B 1 38 ? -1.91498 30.06148 -0.28050 1.000 60.88691 614 SER B N 1
ATOM 1005 C CA . SER B 1 38 ? -2.67680 31.30103 -0.20306 1.000 60.08691 614 SER B CA 1
ATOM 1006 C C . SER B 1 38 ? -2.97254 31.68072 1.24409 1.000 55.10691 614 SER B C 1
ATOM 1007 O O . SER B 1 38 ? -3.17295 30.80901 2.09722 1.000 52.59691 614 SER B O 1
ATOM 1010 N N . PHE B 1 39 ? -2.99981 32.99954 1.51407 1.000 56.89129 615 PHE B N 1
ATOM 1011 C CA . PHE B 1 39 ? -3.14829 33.53766 2.86921 1.000 55.87129 615 PHE B CA 1
ATOM 1012 C C . PHE B 1 39 ? -4.19665 34.64151 2.91766 1.000 53.30129 615 PHE B C 1
ATOM 1013 O O . PHE B 1 39 ? -4.37664 35.39285 1.95379 1.000 48.63129 615 PHE B O 1
ATOM 1021 N N . SER B 1 40 ? -4.87840 34.73743 4.06433 1.000 52.56426 616 SER B N 1
ATOM 1022 C CA . SER B 1 40 ? -5.88046 35.78688 4.26329 1.000 58.68426 616 SER B CA 1
ATOM 1023 C C . SER B 1 40 ? -5.25721 37.17215 4.18657 1.000 60.49426 616 SER B C 1
ATOM 1024 O O . SER B 1 40 ? -5.77397 38.06512 3.50174 1.000 55.63426 616 SER B O 1
ATOM 1027 N N . LEU B 1 41 ? -4.12033 37.35199 4.85890 1.000 60.74646 617 LEU B N 1
ATOM 1028 C CA . LEU B 1 41 ? -3.52086 38.65209 5.10913 1.000 55.67646 617 LEU B CA 1
ATOM 1029 C C . LEU B 1 41 ? -2.06623 38.65917 4.66389 1.000 52.67646 617 LEU B C 1
ATOM 1030 O O . LEU B 1 41 ? -1.38094 37.62895 4.72241 1.000 47.78646 617 LEU B O 1
ATOM 1035 N N . LYS B 1 42 ? -1.58531 39.84429 4.25312 1.000 52.12560 618 LYS B N 1
ATOM 1036 C CA . LYS B 1 42 ? -0.17500 39.98130 3.88956 1.000 58.39560 618 LYS B CA 1
ATOM 1037 C C . LYS B 1 42 ? 0.73809 39.65429 5.06726 1.000 62.45560 618 LYS B C 1
ATOM 1038 O O . LYS B 1 42 ? 1.84984 39.13632 4.85903 1.000 54.69560 618 LYS B O 1
ATOM 1044 N N . ASP B 1 43 ? 0.25881 39.90193 6.30184 1.000 59.16883 619 ASP B N 1
ATOM 1045 C CA . ASP B 1 43 ? 0.97934 39.52419 7.52109 1.000 64.88883 619 ASP B CA 1
ATOM 1046 C C . ASP B 1 43 ? 1.38165 38.05603 7.49508 1.000 57.73883 619 ASP B C 1
ATOM 1047 O O . ASP B 1 43 ? 2.56466 37.71396 7.66673 1.000 59.84883 619 ASP B O 1
ATOM 1052 N N . TYR B 1 44 ? 0.40530 37.17685 7.22772 1.000 59.15660 620 TYR B N 1
ATOM 1053 C CA . TYR B 1 44 ? 0.65783 35.74557 7.27920 1.000 54.38660 620 TYR B CA 1
ATOM 1054 C C . TYR B 1 44 ? 1.57590 35.29891 6.14607 1.000 49.73660 620 TYR B C 1
ATOM 1055 O O . TYR B 1 44 ? 2.41754 34.42410 6.35444 1.000 48.01660 620 TYR B O 1
ATOM 1064 N N . LEU B 1 45 ? 1.45492 35.90377 4.95556 1.000 45.95406 621 LEU B N 1
ATOM 1065 C CA . LEU B 1 45 ? 2.34356 35.53505 3.85542 1.000 49.11406 621 LEU B CA 1
ATOM 1066 C C . LEU B 1 45 ? 3.78973 35.89911 4.16762 1.000 56.63406 621 LEU B C 1
ATOM 1067 O O . LEU B 1 45 ? 4.71347 35.10207 3.90943 1.000 53.65406 621 LEU B O 1
ATOM 1072 N N . ILE B 1 46 ? 3.99285 37.09477 4.73896 1.000 54.54298 622 ILE B N 1
ATOM 1073 C CA . ILE B 1 46 ? 5.32338 37.51660 5.17354 1.000 53.26298 622 ILE B CA 1
ATOM 1074 C C . ILE B 1 46 ? 5.91729 36.49992 6.14315 1.000 51.05298 622 ILE B C 1
ATOM 1075 O O . ILE B 1 46 ? 7.06732 36.07072 5.98799 1.000 54.71298 622 ILE B O 1
ATOM 1080 N N . LYS B 1 47 ? 5.11922 36.05863 7.12255 1.000 51.21178 623 LYS B N 1
ATOM 1081 C CA . LYS B 1 47 ? 5.62698 35.09696 8.09715 1.000 52.76178 623 LYS B CA 1
ATOM 1082 C C . LYS B 1 47 ? 5.93741 33.75568 7.43959 1.000 46.89178 623 LYS B C 1
ATOM 1083 O O . LYS B 1 47 ? 6.90447 33.08323 7.80607 1.000 50.94178 623 LYS B O 1
ATOM 1089 N N . HIS B 1 48 ? 5.13536 33.36935 6.44744 1.000 53.85627 624 HIS B N 1
ATOM 1090 C CA . HIS B 1 48 ? 5.34759 32.12473 5.72369 1.000 53.80627 624 HIS B CA 1
ATOM 1091 C C . HIS B 1 48 ? 6.68916 32.08751 5.00807 1.000 57.05627 624 HIS B C 1
ATOM 1092 O O . HIS B 1 48 ? 7.28294 31.00596 4.87724 1.000 55.15627 624 HIS B O 1
ATOM 1099 N N . MET B 1 49 ? 7.17350 33.25261 4.53356 1.000 53.09579 625 MET B N 1
ATOM 1100 C CA . MET B 1 49 ? 8.38999 33.28768 3.70634 1.000 59.99579 625 MET B CA 1
ATOM 1101 C C . MET B 1 49 ? 9.61033 32.66787 4.38966 1.000 58.70579 625 MET B C 1
ATOM 1102 O O . MET B 1 49 ? 10.53158 32.19151 3.70796 1.000 56.06579 625 MET B O 1
ATOM 1107 N N . VAL B 1 50 ? 9.62859 32.64971 5.72447 1.000 57.46263 626 VAL B N 1
ATOM 1108 C CA . VAL B 1 50 ? 10.73545 32.07174 6.48505 1.000 55.04263 626 VAL B CA 1
ATOM 1109 C C . VAL B 1 50 ? 10.90324 30.58309 6.20436 1.000 53.70263 626 VAL B C 1
ATOM 1110 O O . VAL B 1 50 ? 12.01949 30.05870 6.25954 1.000 61.61263 626 VAL B O 1
ATOM 1114 N N . THR B 1 51 ? 9.81616 29.88471 5.85493 1.000 54.31197 627 THR B N 1
ATOM 1115 C CA . THR B 1 51 ? 9.91922 28.48166 5.46398 1.000 59.91197 627 THR B CA 1
ATOM 1116 C C . THR B 1 51 ? 10.74658 28.28353 4.19886 1.000 62.50197 627 THR B C 1
ATOM 1117 O O . THR B 1 51 ? 11.25733 27.18606 3.97012 1.000 70.03197 627 THR B O 1
ATOM 1121 N N . HIS B 1 52 ? 10.87264 29.30415 3.36325 1.000 58.32573 628 HIS B N 1
ATOM 1122 C CA . HIS B 1 52 ? 11.68857 29.20919 2.16587 1.000 58.92573 628 HIS B CA 1
ATOM 1123 C C . HIS B 1 52 ? 13.07388 29.80273 2.36725 1.000 62.22573 628 HIS B C 1
ATOM 1124 O O . HIS B 1 52 ? 14.05542 29.25409 1.85475 1.000 70.78573 628 HIS B O 1
ATOM 1131 N N . THR B 1 53 ? 13.18573 30.89781 3.12727 1.000 61.06612 629 THR B N 1
ATOM 1132 C CA . THR B 1 53 ? 14.50680 31.48757 3.35071 1.000 66.80612 629 THR B CA 1
ATOM 1133 C C . THR B 1 53 ? 15.36521 30.64370 4.28787 1.000 69.20612 629 THR B C 1
ATOM 1134 O O . THR B 1 53 ? 16.59264 30.64575 4.16367 1.000 80.28612 629 THR B O 1
ATOM 1138 N N . GLY B 1 54 ? 14.75465 29.93973 5.23659 1.000 71.12751 630 GLY B N 1
ATOM 1139 C CA . GLY B 1 54 ? 15.49791 29.19544 6.23225 1.000 62.61751 630 GLY B CA 1
ATOM 1140 C C . GLY B 1 54 ? 16.05627 30.02946 7.36672 1.000 67.07751 630 GLY B C 1
ATOM 1141 O O . GLY B 1 54 ? 16.70518 29.45954 8.25912 1.000 69.10751 630 GLY B O 1
ATOM 1142 N N . VAL B 1 55 ? 15.80086 31.34977 7.36973 1.000 61.78775 631 VAL B N 1
ATOM 1143 C CA . VAL B 1 55 ? 16.41824 32.28620 8.31466 1.000 61.84775 631 VAL B CA 1
ATOM 1144 C C . VAL B 1 55 ? 15.90601 32.03235 9.73088 1.000 69.78775 631 VAL B C 1
ATOM 1145 O O . VAL B 1 55 ? 14.69306 31.96098 9.96936 1.000 81.30775 631 VAL B O 1
ATOM 1149 N N . ARG B 1 56 ? 16.82874 31.90450 10.68444 1.000 70.94780 632 ARG B N 1
ATOM 1150 C CA . ARG B 1 56 ? 16.50677 31.75520 12.10815 1.000 67.98780 632 ARG B CA 1
ATOM 1151 C C . ARG B 1 56 ? 16.98372 33.01912 12.82747 1.000 68.48780 632 ARG B C 1
ATOM 1152 O O . ARG B 1 56 ? 18.12967 33.09941 13.27644 1.000 81.76780 632 ARG B O 1
ATOM 1160 N N . ALA B 1 57 ? 16.08994 33.99805 12.96238 1.000 64.69699 633 ALA B N 1
ATOM 1161 C CA . ALA B 1 57 ? 16.45921 35.33170 13.40954 1.000 64.22699 633 ALA B CA 1
ATOM 1162 C C . ALA B 1 57 ? 16.18833 35.59290 14.88604 1.000 61.53699 633 ALA B C 1
ATOM 1163 O O . ALA B 1 57 ? 16.20890 36.75068 15.29964 1.000 74.23699 633 ALA B O 1
ATOM 1165 N N . TYR B 1 58 ? 15.91954 34.56799 15.68822 1.000 63.38585 634 TYR B N 1
ATOM 1166 C CA . TYR B 1 58 ? 15.56581 34.75105 17.09595 1.000 65.25585 634 TYR B CA 1
ATOM 1167 C C . TYR B 1 58 ? 16.44290 33.82278 17.92405 1.000 74.13585 634 TYR B C 1
ATOM 1168 O O . TYR B 1 58 ? 16.29199 32.59612 17.85911 1.000 71.46585 634 TYR B O 1
ATOM 1177 N N . GLN B 1 59 ? 17.35522 34.39321 18.70252 1.000 87.79450 635 GLN B N 1
ATOM 1178 C CA . GLN B 1 59 ? 18.34876 33.60238 19.41395 1.000 88.19450 635 GLN B CA 1
ATOM 1179 C C . GLN B 1 59 ? 18.03519 33.57432 20.90307 1.000 77.32450 635 GLN B C 1
ATOM 1180 O O . GLN B 1 59 ? 17.58035 34.57182 21.47087 1.000 82.96450 635 GLN B O 1
ATOM 1186 N N . CYS B 1 60 ? 18.26428 32.41820 21.52232 1.000 85.68250 636 CYS B N 1
ATOM 1187 C CA . CYS B 1 60 ? 18.07220 32.25918 22.95613 1.000 89.92250 636 CYS B CA 1
ATOM 1188 C C . CYS B 1 60 ? 19.28985 32.78194 23.70229 1.000 102.97250 636 CYS B C 1
ATOM 1189 O O . CYS B 1 60 ? 20.41542 32.33908 23.45398 1.000 98.39250 636 CYS B O 1
ATOM 1192 N N . SER B 1 61 ? 19.06432 33.71164 24.63411 1.000 102.34121 637 SER B N 1
ATOM 1193 C CA . SER B 1 61 ? 20.17456 34.31039 25.37007 1.000 106.54121 637 SER B CA 1
ATOM 1194 C C . SER B 1 61 ? 20.84529 33.34131 26.34413 1.000 100.88121 637 SER B C 1
ATOM 1195 O O . SER B 1 61 ? 21.91487 33.66197 26.86890 1.000 103.32121 637 SER B O 1
ATOM 1198 N N . ILE B 1 62 ? 20.26770 32.16920 26.58017 1.000 104.97145 638 ILE B N 1
ATOM 1199 C CA . ILE B 1 62 ? 20.80339 31.19950 27.52926 1.000 95.92145 638 ILE B CA 1
ATOM 1200 C C . ILE B 1 62 ? 21.62951 30.11903 26.83808 1.000 95.24145 638 ILE B C 1
ATOM 1201 O O . ILE B 1 62 ? 22.75830 29.84352 27.24256 1.000 105.45145 638 ILE B O 1
ATOM 1206 N N . CYS B 1 63 ? 21.08461 29.48493 25.79414 1.000 104.64429 639 CYS B N 1
ATOM 1207 C CA . CYS B 1 63 ? 21.74561 28.35022 25.15905 1.000 98.18429 639 CYS B CA 1
ATOM 1208 C C . CYS B 1 63 ? 22.13071 28.59404 23.70381 1.000 99.29429 639 CYS B C 1
ATOM 1209 O O . CYS B 1 63 ? 22.61687 27.66235 23.04878 1.000 92.61429 639 CYS B O 1
ATOM 1212 N N . ASN B 1 64 ? 21.91839 29.80500 23.18110 1.000 100.33852 640 ASN B N 1
ATOM 1213 C CA . ASN B 1 64 ? 22.33215 30.26098 21.85200 1.000 104.60852 640 ASN B CA 1
ATOM 1214 C C . ASN B 1 64 ? 21.65967 29.52494 20.69026 1.000 95.27852 640 ASN B C 1
ATOM 1215 O O . ASN B 1 64 ? 22.08318 29.70710 19.53898 1.000 81.86852 640 ASN B O 1
ATOM 1220 N N . LYS B 1 65 ? 20.62500 28.71196 20.94271 1.000 88.61654 641 LYS B N 1
ATOM 1221 C CA . LYS B 1 65 ? 19.83546 28.12387 19.85861 1.000 88.95654 641 LYS B CA 1
ATOM 1222 C C . LYS B 1 65 ? 19.00239 29.19587 19.14439 1.000 80.76654 641 LYS B C 1
ATOM 1223 O O . LYS B 1 65 ? 18.55888 30.17921 19.74977 1.000 77.76654 641 LYS B O 1
ATOM 1229 N N . ARG B 1 66 ? 18.78320 28.99166 17.84147 1.000 75.34428 642 ARG B N 1
ATOM 1230 C CA . ARG B 1 66 ? 18.12816 29.96943 16.98084 1.000 77.54428 642 ARG B CA 1
ATOM 1231 C C . ARG B 1 66 ? 16.80472 29.41641 16.46035 1.000 77.76428 642 ARG B C 1
ATOM 1232 O O . ARG B 1 66 ? 16.64826 28.19876 16.28860 1.000 74.86428 642 ARG B O 1
ATOM 1240 N N . PHE B 1 67 ? 15.84843 30.32503 16.21223 1.000 71.55070 643 PHE B N 1
ATOM 1241 C CA . PHE B 1 67 ? 14.45531 29.95302 15.99743 1.000 63.42070 643 PHE B CA 1
ATOM 1242 C C . PHE B 1 67 ? 13.84717 30.71014 14.82974 1.000 55.34070 643 PHE B C 1
ATOM 1243 O O . PHE B 1 67 ? 14.30102 31.79120 14.45933 1.000 70.65070 643 PHE B O 1
ATOM 1251 N N . THR B 1 68 ? 12.80227 30.11543 14.24917 1.000 56.81902 644 THR B N 1
ATOM 1252 C CA . THR B 1 68 ? 12.13222 30.71651 13.09865 1.000 58.99902 644 THR B CA 1
ATOM 1253 C C . THR B 1 68 ? 11.17971 31.83887 13.50373 1.000 60.88902 644 THR B C 1
ATOM 1254 O O . THR B 1 68 ? 11.14050 32.87864 12.83919 1.000 62.29902 644 THR B O 1
ATOM 1258 N N . GLN B 1 69 ? 10.39525 31.64681 14.56887 1.000 56.66223 645 GLN B N 1
ATOM 1259 C CA . GLN B 1 69 ? 9.46344 32.65004 15.06997 1.000 59.12223 645 GLN B CA 1
ATOM 1260 C C . GLN B 1 69 ? 9.78771 32.98245 16.51688 1.000 59.13223 645 GLN B C 1
ATOM 1261 O O . GLN B 1 69 ? 10.30046 32.13432 17.25447 1.000 49.44223 645 GLN B O 1
ATOM 1267 N N . LYS B 1 70 ? 9.44882 34.20940 16.94216 1.000 56.94192 646 LYS B N 1
ATOM 1268 C CA . LYS B 1 70 ? 9.70459 34.55121 18.34071 1.000 60.95192 646 LYS B CA 1
ATOM 1269 C C . LYS B 1 70 ? 8.80304 33.76682 19.28030 1.000 57.38192 646 LYS B C 1
ATOM 1270 O O . LYS B 1 70 ? 9.17117 33.55009 20.43689 1.000 57.64192 646 LYS B O 1
ATOM 1276 N N . SER B 1 71 ? 7.62353 33.35056 18.81958 1.000 59.92609 647 SER B N 1
ATOM 1277 C CA . SER B 1 71 ? 6.77049 32.52558 19.66752 1.000 68.37609 647 SER B CA 1
ATOM 1278 C C . SER B 1 71 ? 7.46146 31.20115 20.00608 1.000 60.35609 647 SER B C 1
ATOM 1279 O O . SER B 1 71 ? 7.38880 30.72029 21.14875 1.000 62.19609 647 SER B O 1
ATOM 1282 N N . SER B 1 72 ? 8.18116 30.62869 19.03322 1.000 60.30396 648 SER B N 1
ATOM 1283 C CA . SER B 1 72 ? 9.00736 29.46131 19.29628 1.000 60.87396 648 SER B CA 1
ATOM 1284 C C . SER B 1 72 ? 10.05619 29.74946 20.36833 1.000 60.58396 648 SER B C 1
ATOM 1285 O O . SER B 1 72 ? 10.24717 28.94625 21.28593 1.000 64.42396 648 SER B O 1
ATOM 1288 N N . LEU B 1 73 ? 10.72288 30.90170 20.28691 1.000 68.51804 649 LEU B N 1
ATOM 1289 C CA . LEU B 1 73 ? 11.75186 31.24951 21.26798 1.000 68.79804 649 LEU B CA 1
ATOM 1290 C C . LEU B 1 73 ? 11.17042 31.47518 22.66529 1.000 68.74804 649 LEU B C 1
ATOM 1291 O O . LEU B 1 73 ? 11.76981 31.05098 23.66571 1.000 68.65804 649 LEU B O 1
ATOM 1296 N N . ASN B 1 74 ? 10.01978 32.16037 22.75125 1.000 72.19141 650 ASN B N 1
ATOM 1297 C CA . ASN B 1 74 ? 9.33055 32.34528 24.02836 1.000 67.83141 650 ASN B CA 1
ATOM 1298 C C . ASN B 1 74 ? 8.97769 31.00009 24.65998 1.000 69.37141 650 ASN B C 1
ATOM 1299 O O . ASN B 1 74 ? 9.10773 30.82364 25.87906 1.000 70.83141 650 ASN B O 1
ATOM 1304 N N . VAL B 1 75 ? 8.54115 30.03431 23.84273 1.000 65.17480 651 VAL B N 1
ATOM 1305 C CA . VAL B 1 75 ? 8.18871 28.71921 24.37319 1.000 62.19480 651 VAL B CA 1
ATOM 1306 C C . VAL B 1 75 ? 9.43170 27.96084 24.82744 1.000 60.82480 651 VAL B C 1
ATOM 1307 O O . VAL B 1 75 ? 9.43255 27.33273 25.89317 1.000 73.11480 651 VAL B O 1
ATOM 1311 N N . HIS B 1 76 ? 10.51372 28.03307 24.04381 1.000 63.84619 652 HIS B N 1
ATOM 1312 C CA . HIS B 1 76 ? 11.77969 27.41033 24.42934 1.000 69.61619 652 HIS B CA 1
ATOM 1313 C C . HIS B 1 76 ? 12.30092 27.94500 25.75961 1.000 75.21619 652 HIS B C 1
ATOM 1314 O O . HIS B 1 76 ? 12.88509 27.19173 26.54705 1.000 84.25619 652 HIS B O 1
ATOM 1321 N N . MET B 1 77 ? 12.11605 29.24769 26.01929 1.000 76.78875 653 MET B N 1
ATOM 1322 C CA . MET B 1 77 ? 12.57744 29.82632 27.28332 1.000 77.54875 653 MET B CA 1
ATOM 1323 C C . MET B 1 77 ? 11.90726 29.18339 28.49868 1.000 75.62875 653 MET B C 1
ATOM 1324 O O . MET B 1 77 ? 12.49303 29.17091 29.58610 1.000 76.78875 653 MET B O 1
ATOM 1329 N N . ARG B 1 78 ? 10.69618 28.63253 28.33630 1.000 77.04236 654 ARG B N 1
ATOM 1330 C CA . ARG B 1 78 ? 10.02782 27.95307 29.44463 1.000 79.03236 654 ARG B CA 1
ATOM 1331 C C . ARG B 1 78 ? 10.78898 26.70749 29.88522 1.000 88.11236 654 ARG B C 1
ATOM 1332 O O . ARG B 1 78 ? 10.70882 26.31355 31.05669 1.000 99.24236 654 ARG B O 1
ATOM 1340 N N . LEU B 1 79 ? 11.53020 26.07749 28.96571 1.000 87.75615 655 LEU B N 1
ATOM 1341 C CA . LEU B 1 79 ? 12.29230 24.87912 29.30730 1.000 93.25615 655 LEU B CA 1
ATOM 1342 C C . LEU B 1 79 ? 13.44603 25.17957 30.25391 1.000 97.02615 655 LEU B C 1
ATOM 1343 O O . LEU B 1 79 ? 13.84431 24.30686 31.03474 1.000 117.57615 655 LEU B O 1
ATOM 1348 N N . HIS B 1 80 ? 14.01383 26.38411 30.18435 1.000 90.91237 656 HIS B N 1
ATOM 1349 C CA . HIS B 1 80 ? 15.09043 26.72587 31.10443 1.000 106.22237 656 HIS B CA 1
ATOM 1350 C C . HIS B 1 80 ? 14.57103 26.93252 32.52062 1.000 116.00237 656 HIS B C 1
ATOM 1351 O O . HIS B 1 80 ? 15.28389 26.61722 33.48049 1.000 142.14237 656 HIS B O 1
ATOM 1358 N N . ARG B 1 81 ? 13.34989 27.47618 32.66079 1.000 111.56821 657 ARG B N 1
ATOM 1359 C CA . ARG B 1 81 ? 12.54549 27.59148 33.88663 1.000 110.00821 657 ARG B CA 1
ATOM 1360 C C . ARG B 1 81 ? 13.32145 28.02271 35.13037 1.000 139.18821 657 ARG B C 1
ATOM 1361 O O . ARG B 1 81 ? 12.93187 27.69336 36.25536 1.000 145.01821 657 ARG B O 1
ATOM 1369 N N . GLY B 1 82 ? 14.37564 28.81495 34.94361 1.000 150.13452 658 GLY B N 1
ATOM 1370 C CA . GLY B 1 82 ? 15.27783 29.17903 36.02093 1.000 150.22452 658 GLY B CA 1
ATOM 1371 C C . GLY B 1 82 ? 15.91777 27.99709 36.72802 1.000 156.32452 658 GLY B C 1
ATOM 1372 O O . GLY B 1 82 ? 15.96796 27.96943 37.96146 1.00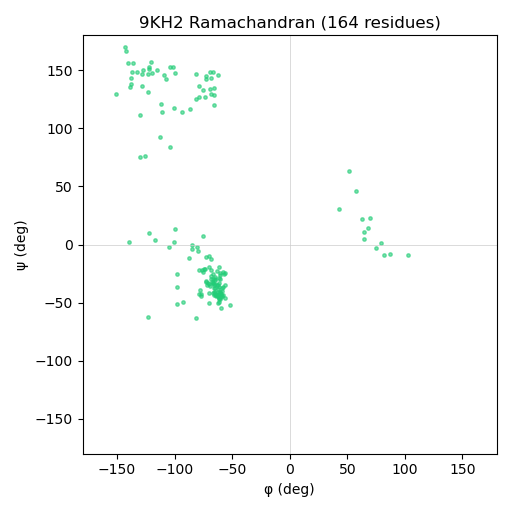0 143.47452 658 GLY B O 1
ATOM 1373 N N . GLU B 1 83 ? 16.43110 27.02616 35.95976 1.000 160.34074 659 GLU B N 1
ATOM 1374 C CA . GLU B 1 83 ? 16.96643 25.78871 36.52744 1.000 159.59074 659 GLU B CA 1
ATOM 1375 C C . GLU B 1 83 ? 18.24984 25.99619 37.32542 1.000 180.71074 659 GLU B C 1
ATOM 1376 O O . GLU B 1 83 ? 18.67707 25.07210 38.02511 1.000 191.42074 659 GLU B O 1
ATOM 1382 N N . LYS B 1 84 ? 18.87858 27.16540 37.22380 1.000 194.12673 660 LYS B N 1
ATOM 1383 C CA . LYS B 1 84 ? 20.08342 27.48370 37.99137 1.000 164.66673 660 LYS B CA 1
ATOM 1384 C C . LYS B 1 84 ? 19.80314 27.50598 39.49734 1.000 147.87673 660 LYS B C 1
ATOM 1385 O O . LYS B 1 84 ? 20.30429 26.66674 40.24969 1.000 134.72673 660 LYS B O 1
#

Solvent-accessible surface area: 13686 Å² total; per-residue (Å²): 159,92,74,1,116,125,62,121,108,89,31,137,48,120,125,90,58,75,63,41,57,66,64,79,78,55,105,122,83,61,92,1,81,100,61,167,147,35,26,16,19,121,55,109,26,99,123,26,62,43,97,72,90,50,88,128,66,84,72,1,113,112,51,110,127,106,36,70,75,109,67,47,17,66,86,16,66,144,134,36,175,80,134,258,142,98,92,0,119,124,66,105,119,73,25,128,47,124,127,82,53,72,57,47,47,84,56,80,88,54,109,119,81,56,88,2,89,104,60,163,152,42,23,12,19,134,60,112,26,107,116,28,63,41,99,68,86,45,85,133,66,84,77,1,102,114,51,100,127,114,36,56,72,114,62,45,14,62,107,17,59,172,104,37,162,47,131,223

Nearest PDB structures (foldseek):
  2i13-assembly2_B  TM=8.532E-01  e=1.108E-08  Mus musculus
  6e94-assembly1_A  TM=7.884E-01  e=1.705E-08  Homo sapiens
  5ei9-assembly2_F  TM=7.793E-01  e=1.279E-08  Homo sapiens
  6ml3-assembly1_A  TM=8.310E-01  e=3.493E-08  Mus musculus
  7n5t-assembly1_A  TM=8.351E-01  e=1.271E-07  Homo sapiens

InterPro domains:
  IPR000210 BTB/POZ domain [PF00651] (94-195)
  IPR000210 BTB/POZ domain [PS50097] (104-167)
  IPR000210 BTB/POZ domain [SM00225] (104-197)
  IPR011333 SKP1/BTB/POZ domain superfamily [G3DSA:3.30.710.10] (78-200)
  IPR011333 SKP1/BTB/POZ domain superfamily [SSF54695] (80-195)
  IPR013087 Zinc finger C2H2-type [PF00096] (578-600)
  IPR013087 Zinc finge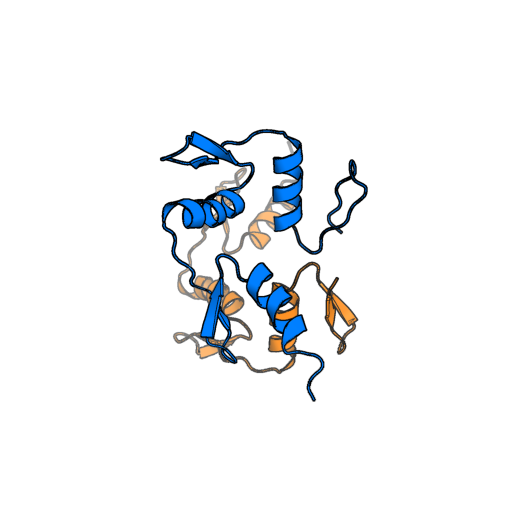r C2H2-type [PF00096] (606-628)
  IPR013087 Zinc finger C2H2-type [PF00096] (634-656)
  IPR013087 Zinc finger C2H2-type [PF00096] (662-684)
  IPR013087 Zinc finger C2H2-type [PF00096] (715-737)
  IPR013087 Zinc finger C2H2-type [PS00028] (580-600)
  IPR013087 Zinc finger C2H2-type [PS00028] (608-628)
  IPR013087 Zinc finger C2H2-type [PS00028] (636-656)
  IPR013087 Zinc finger C2H2-type [PS00028] (664-684)
  IPR013087 Zinc finger C2H2-type [PS00028] (717-737)
  IPR013087 Zinc finger C2H2-type [PS50157] (578-605)
  IPR013087 Zinc finger C2H2-type [PS50157] (606-633)
  IPR013087 Zinc finger C2H2-type [PS50157] (634-661)
  IPR013087 Zinc finger C2H2-type [PS50157] (662-689)
  IPR013087 Zinc finger C2H2-type [PS50157] (715-741)

Sequence (168 aa):
PYECTLCNKTFTAKQNYVKHMFVHTGEKPHQCSICWRSFSLKDYLIKHMVTHTGVRAYQCSICNKRFTQKSSLNVHMRLHRGEKPYECTLCNKTFTAKQNYVKHMFVHTGEKPHQCSICWRSFSLKDYLIKHMVTHTGVRAYQCSICNKRFTQKSSLNVHMRLHRGEK